Protein AF-A0A382CGD4-F1 (afdb_monomer_lite)

Organism: NCBI:txid408172

Radius of gyration: 27.63 Å; chains: 1; bounding box: 83×39×66 Å

InterPro domains:
  IPR002701 Chorismate mutase II, prokaryotic-type [PF01817] (9-86)
  IPR002701 Chorismate mutase II, prokaryotic-type [PS51168] (1-89)
  IPR002701 Chorismate mutase II, prokaryotic-type [SM00830] (10-88)
  IPR015421 Pyridoxal phosphate-dependent transferase, major domain [G3DSA:3.40.640.10] (135-199)
  IPR015422 Pyridoxal phosphate-dependent transferase, small domain [G3DSA:3.90.1150.10] (115-134)
  IPR015424 Pyridoxal phosphate-dependent transferase [SSF53383] (97-199)
  IPR036263 Chorismate mutase type II superfamily [SSF48600] (5-87)
  IPR036979 Chorismate mutase domain superfamily [G3DSA:1.20.59.10] (1-91)

pLDDT: mean 85.02, std 12.81, range [47.5, 98.38]

Secondary structure (DSSP, 8-state):
-HHHHHHHHHHHHHHHHHHHHHHHHHHHHHHHHHHHHS-TTS-S--HHHHHHHHHHHHHH--SSS-HHHHHHHHHHHHHHHHHHHS-S-SS-PPPHHHHTPPPP-------STT--GGG-S-----SS---TT-S-TTS-TT---TTTTS---TT-HHHHHHHHHHHT--GGG----SSHHHHHHHHHHHH--TT----

Sequence (199 aa):
MTEVNLKNLRDKINELDSRMLDLIDERSKVVAEIRKFKDKTKSVVDSGREQEILDRLLSQSQGHYSKDSIIRIWRELFEASSRLQEKSSSVILTKRSIENIKVYKGGKTTIASSKRIDGQTNVVKLSSNESAFGPSKKILLSTWNNNLNRYPEISGITLREEIAQLHQLEKDQIILGCGSDEILLFAALSFCQSGDEII

Structure (mmCIF, N/CA/C/O backbone):
data_AF-A0A382CGD4-F1
#
_entry.id   AF-A0A382CGD4-F1
#
loop_
_atom_site.group_PDB
_atom_site.id
_atom_site.type_symbol
_atom_site.label_atom_id
_atom_site.label_alt_id
_atom_site.label_comp_id
_atom_site.label_asym_id
_atom_site.label_entity_id
_atom_site.label_seq_id
_atom_site.pdbx_PDB_ins_code
_atom_site.Cartn_x
_atom_site.Cartn_y
_atom_site.Cartn_z
_atom_site.occupancy
_atom_site.B_iso_or_equiv
_atom_site.auth_seq_id
_atom_site.auth_comp_id
_atom_site.auth_asym_id
_atom_site.auth_atom_id
_atom_site.pdbx_PDB_model_num
ATOM 1 N N . MET A 1 1 ? -41.177 13.848 -2.324 1.00 58.91 1 MET A N 1
ATOM 2 C CA . MET A 1 1 ? -41.086 12.530 -1.643 1.00 58.91 1 MET A CA 1
ATOM 3 C C . MET A 1 1 ? -39.652 12.009 -1.533 1.00 58.91 1 MET A C 1
ATOM 5 O O . MET A 1 1 ? -39.332 11.402 -0.522 1.00 58.91 1 MET A O 1
ATOM 9 N N . THR A 1 2 ? -38.781 12.262 -2.513 1.00 73.06 2 THR A N 1
ATOM 10 C CA . THR A 1 2 ? -37.382 11.792 -2.535 1.00 73.06 2 THR A CA 1
ATOM 11 C C . THR A 1 2 ? -36.474 12.487 -1.514 1.00 73.06 2 THR A C 1
ATOM 13 O O . THR A 1 2 ? -35.753 11.802 -0.798 1.00 73.06 2 THR A O 1
ATOM 16 N N . GLU A 1 3 ? -36.555 13.813 -1.365 1.00 79.62 3 GLU A N 1
ATOM 17 C CA . GLU A 1 3 ? -35.699 14.556 -0.419 1.00 79.62 3 GLU A CA 1
ATOM 18 C C . GLU A 1 3 ? -36.008 14.256 1.052 1.00 79.62 3 GLU A C 1
ATOM 20 O O . GLU A 1 3 ? -35.094 14.081 1.850 1.00 79.62 3 GLU A O 1
ATOM 25 N N . VAL A 1 4 ? -37.291 14.127 1.407 1.00 86.81 4 VAL A N 1
ATOM 26 C CA . VAL A 1 4 ? -37.713 13.778 2.776 1.00 86.81 4 VAL A CA 1
ATOM 27 C C . VAL A 1 4 ? -37.275 12.356 3.137 1.00 86.81 4 VAL A C 1
ATOM 29 O O . VAL A 1 4 ? -36.797 12.122 4.242 1.00 86.81 4 VAL A O 1
ATOM 32 N N . ASN A 1 5 ? -37.376 11.406 2.201 1.00 91.44 5 ASN A N 1
ATOM 33 C CA . ASN A 1 5 ? -36.923 10.033 2.428 1.00 91.44 5 ASN A CA 1
ATOM 34 C C . ASN A 1 5 ? -35.389 9.966 2.553 1.00 91.44 5 ASN A C 1
ATOM 36 O O . ASN A 1 5 ? -34.870 9.368 3.492 1.00 91.44 5 ASN A O 1
ATOM 40 N N . LEU A 1 6 ? -34.664 10.674 1.680 1.00 92.94 6 LEU A N 1
ATOM 41 C CA . LEU A 1 6 ? -33.208 10.785 1.767 1.00 92.94 6 LEU A CA 1
ATOM 42 C C . LEU A 1 6 ? -32.757 11.413 3.091 1.00 92.94 6 LEU A C 1
ATOM 44 O O . LEU A 1 6 ? -31.810 10.923 3.705 1.00 92.94 6 LEU A O 1
ATOM 48 N N . LYS A 1 7 ? -33.441 12.467 3.550 1.00 95.88 7 LYS A N 1
ATOM 49 C CA . LYS A 1 7 ? -33.169 13.086 4.850 1.00 95.88 7 LYS A CA 1
ATOM 50 C C . LYS A 1 7 ? -33.365 12.081 5.987 1.00 95.88 7 LYS A C 1
ATOM 52 O O . LYS A 1 7 ? -32.444 11.884 6.767 1.00 95.88 7 LYS A O 1
ATOM 57 N N . ASN A 1 8 ? -34.491 11.368 6.009 1.00 96.00 8 ASN A N 1
ATOM 58 C CA . ASN A 1 8 ? -34.761 10.358 7.034 1.00 96.00 8 ASN A CA 1
ATOM 59 C C . ASN A 1 8 ? -33.709 9.233 7.050 1.00 96.00 8 ASN A C 1
ATOM 61 O O . ASN A 1 8 ? -33.359 8.736 8.116 1.00 96.00 8 ASN A O 1
ATOM 65 N N . LEU A 1 9 ? -33.199 8.811 5.888 1.00 96.44 9 LEU A N 1
ATOM 66 C CA . LEU A 1 9 ? -32.126 7.812 5.814 1.00 96.44 9 LEU A CA 1
ATOM 67 C C . LEU A 1 9 ? -30.792 8.353 6.341 1.00 96.44 9 LEU A C 1
ATOM 69 O O . LEU A 1 9 ? -30.090 7.637 7.049 1.00 96.44 9 LEU A O 1
ATOM 73 N N . ARG A 1 10 ? -30.456 9.613 6.043 1.00 96.25 10 ARG A N 1
ATOM 74 C CA . ARG A 1 10 ? -29.265 10.276 6.599 1.00 96.25 10 ARG A CA 1
ATOM 75 C C . ARG A 1 10 ? -29.364 10.438 8.111 1.00 96.25 10 ARG A C 1
ATOM 77 O O . ARG A 1 10 ? -28.393 10.165 8.802 1.00 96.25 10 ARG A O 1
ATOM 84 N N . ASP A 1 11 ? -30.538 10.794 8.623 1.00 97.62 11 ASP A N 1
ATOM 85 C CA . ASP A 1 11 ? -30.769 10.909 10.065 1.00 97.62 11 ASP A CA 1
ATOM 86 C C . ASP A 1 11 ? -30.598 9.547 10.764 1.00 97.62 11 ASP A C 1
ATOM 88 O O . ASP A 1 11 ? -29.979 9.473 11.824 1.00 97.62 11 ASP A O 1
ATOM 92 N N . LYS A 1 12 ? -31.033 8.448 10.129 1.00 97.69 12 LYS A N 1
ATOM 93 C CA . LYS A 1 12 ? -30.752 7.083 10.614 1.00 97.69 12 LYS A CA 1
ATOM 94 C C . LYS A 1 12 ? -29.260 6.741 10.603 1.00 97.69 12 LYS A C 1
ATOM 96 O O . LYS A 1 12 ? -28.793 6.090 11.531 1.00 97.69 12 LYS A O 1
ATOM 101 N N . ILE A 1 13 ? -28.518 7.152 9.571 1.00 96.81 13 ILE A N 1
ATOM 102 C CA . ILE A 1 13 ? -27.057 6.975 9.528 1.00 96.81 13 ILE A CA 1
ATOM 103 C C . ILE A 1 13 ? -26.408 7.737 10.689 1.00 96.81 13 ILE A C 1
ATOM 105 O O . ILE A 1 13 ? -25.645 7.138 11.433 1.00 96.81 13 ILE A O 1
ATOM 109 N N . ASN A 1 14 ? -26.790 8.995 10.926 1.00 97.38 14 ASN A N 1
ATOM 110 C CA . ASN A 1 14 ? -26.252 9.797 12.030 1.00 97.38 14 ASN A CA 1
ATOM 111 C C . ASN A 1 14 ? -26.487 9.144 13.407 1.00 97.38 14 ASN A C 1
ATOM 113 O O . ASN A 1 14 ? -25.620 9.192 14.283 1.00 97.38 14 ASN A O 1
ATOM 117 N N . GLU A 1 15 ? -27.654 8.525 13.611 1.00 98.25 15 GLU A N 1
ATOM 118 C CA . GLU A 1 15 ? -27.957 7.780 14.839 1.00 98.25 15 GLU A CA 1
ATOM 119 C C . GLU A 1 15 ? -27.057 6.542 14.984 1.00 98.25 15 GLU A C 1
ATOM 121 O O . GLU A 1 15 ? -26.501 6.295 16.056 1.00 98.25 15 GLU A O 1
ATOM 126 N N . LEU A 1 16 ? -26.877 5.776 13.903 1.00 97.75 16 LEU A N 1
ATOM 127 C CA . LEU A 1 16 ? -25.982 4.618 13.889 1.00 97.75 16 LEU A CA 1
ATOM 128 C C . LEU A 1 16 ? -24.525 5.023 14.129 1.00 97.75 16 LEU A C 1
ATOM 130 O O . LEU A 1 16 ? -23.850 4.370 14.921 1.00 97.75 16 LEU A O 1
ATOM 134 N N . ASP A 1 17 ? -24.060 6.105 13.509 1.00 97.44 17 ASP A N 1
ATOM 135 C CA . ASP A 1 17 ? -22.701 6.628 13.664 1.00 97.44 17 ASP A CA 1
ATOM 136 C C . ASP A 1 17 ? -22.430 7.068 15.103 1.00 97.44 17 ASP A C 1
ATOM 138 O O . ASP A 1 17 ? -21.384 6.741 15.664 1.00 97.44 17 ASP A O 1
ATOM 142 N N . SER A 1 18 ? -23.402 7.729 15.735 1.00 98.00 18 SER A N 1
ATOM 143 C CA . SER A 1 18 ? -23.304 8.129 17.144 1.00 98.00 18 SER A CA 1
ATOM 144 C C . SER A 1 18 ? -23.181 6.903 18.055 1.00 98.00 18 SER A C 1
ATOM 146 O O . SER A 1 18 ? -22.291 6.835 18.899 1.00 98.00 18 SER A O 1
ATOM 148 N N . ARG A 1 19 ? -23.996 5.868 17.814 1.00 98.38 19 ARG A N 1
ATOM 149 C CA . ARG A 1 19 ? -23.914 4.599 18.557 1.00 98.38 19 ARG A CA 1
ATOM 150 C C . ARG A 1 19 ? -22.604 3.850 18.304 1.00 98.38 19 ARG A C 1
ATOM 152 O O . ARG A 1 19 ? -22.088 3.200 19.209 1.00 98.38 19 ARG A O 1
ATOM 159 N N . MET A 1 20 ? -22.070 3.899 17.083 1.00 96.56 20 MET A N 1
ATOM 160 C CA . MET A 1 20 ? -20.760 3.320 16.775 1.00 96.56 20 MET A CA 1
ATOM 161 C C . MET A 1 20 ? -19.646 4.046 17.529 1.00 96.56 20 MET A C 1
ATOM 163 O O . MET A 1 20 ? -18.755 3.380 18.055 1.00 96.56 20 MET A O 1
ATOM 167 N N . LEU A 1 21 ? -19.711 5.377 17.625 1.00 96.50 21 LEU A N 1
ATOM 168 C CA . LEU A 1 21 ? -18.762 6.167 18.406 1.00 96.50 21 LEU A CA 1
ATOM 169 C C . LEU A 1 21 ? -18.808 5.788 19.891 1.00 96.50 21 LEU A C 1
ATOM 171 O O . LEU A 1 21 ? -17.760 5.492 20.462 1.00 96.50 21 LEU A O 1
ATOM 175 N N . ASP A 1 22 ? -20.003 5.682 20.478 1.00 97.75 22 ASP A N 1
ATOM 176 C CA . ASP A 1 22 ? -20.167 5.255 21.875 1.00 97.75 22 ASP A CA 1
ATOM 177 C C . ASP A 1 22 ? -19.541 3.869 22.123 1.00 97.75 22 ASP A C 1
ATOM 179 O O . ASP A 1 22 ? -18.795 3.671 23.085 1.00 97.75 22 ASP A O 1
ATOM 183 N N . LEU A 1 23 ? -19.770 2.911 21.215 1.00 97.88 23 LEU A N 1
ATOM 184 C CA . LEU A 1 23 ? -19.177 1.570 21.294 1.00 97.88 23 LEU A CA 1
ATOM 185 C C . LEU A 1 23 ? -17.647 1.594 21.156 1.00 97.88 23 LEU A C 1
ATOM 187 O O . LEU A 1 23 ? -16.952 0.815 21.817 1.00 97.88 23 LEU A O 1
ATOM 191 N N . ILE A 1 24 ? -17.103 2.462 20.298 1.00 96.31 24 ILE A N 1
ATOM 192 C CA . ILE A 1 24 ? -15.653 2.651 20.153 1.00 96.31 24 ILE A CA 1
ATOM 193 C C . ILE A 1 24 ? -15.066 3.231 21.445 1.00 96.31 24 ILE A C 1
ATOM 195 O O . ILE A 1 24 ? -14.032 2.738 21.911 1.00 96.31 24 ILE A O 1
ATOM 199 N N . ASP A 1 25 ? -15.737 4.203 22.061 1.00 95.88 25 ASP A N 1
ATOM 200 C CA . ASP A 1 25 ? -15.320 4.811 23.324 1.00 95.88 25 ASP A CA 1
ATOM 201 C C . ASP A 1 25 ? -15.358 3.804 24.476 1.00 95.88 25 ASP A C 1
ATOM 203 O O . ASP A 1 25 ? -14.383 3.684 25.227 1.00 95.88 25 ASP A O 1
ATOM 207 N N . GLU A 1 26 ? -16.429 3.018 24.595 1.00 97.50 26 GLU A N 1
ATOM 208 C CA . GLU A 1 26 ? -16.517 1.913 25.556 1.00 97.50 26 GLU A CA 1
ATOM 209 C C . GLU A 1 26 ? -15.391 0.898 25.349 1.00 97.50 26 GLU A C 1
ATOM 211 O O . GLU A 1 26 ? -14.684 0.532 26.297 1.00 97.50 26 GLU A O 1
ATOM 216 N N . ARG A 1 27 ? -15.153 0.494 24.098 1.00 96.69 27 ARG A N 1
ATOM 217 C CA . ARG A 1 27 ? -14.056 -0.413 23.756 1.00 96.69 27 ARG A CA 1
ATOM 218 C C . ARG A 1 27 ? -12.698 0.185 24.130 1.00 96.69 27 ARG A C 1
ATOM 220 O O . ARG A 1 27 ? -11.844 -0.545 24.632 1.00 96.69 27 ARG A O 1
ATOM 227 N N . SER A 1 28 ? -12.486 1.485 23.921 1.00 94.38 28 SER A N 1
ATOM 228 C CA . SER A 1 28 ? -11.224 2.160 24.255 1.00 94.38 28 SER A CA 1
ATOM 229 C C . SER A 1 28 ? -10.930 2.125 25.762 1.00 94.38 28 SER A C 1
ATOM 231 O O . SER A 1 28 ? -9.791 1.865 26.160 1.00 94.38 28 SER A O 1
ATOM 233 N N . LYS A 1 29 ? -11.964 2.264 26.608 1.00 94.88 29 LYS A N 1
ATOM 234 C CA . LYS A 1 29 ? -11.854 2.128 28.071 1.00 94.88 29 LYS A CA 1
ATOM 235 C C . LYS A 1 29 ? -11.417 0.715 28.456 1.00 94.88 29 LYS A C 1
ATOM 237 O O . LYS A 1 29 ? -10.479 0.555 29.232 1.00 94.88 29 LYS A O 1
ATOM 242 N N . VAL A 1 30 ? -12.025 -0.314 27.857 1.00 94.94 30 VAL A N 1
ATOM 243 C CA . VAL A 1 30 ? -11.631 -1.718 28.089 1.00 94.94 30 VAL A CA 1
ATOM 244 C C . VAL A 1 30 ? -10.185 -1.968 27.649 1.00 94.94 30 VAL A C 1
ATOM 246 O O . VAL A 1 30 ? -9.427 -2.622 28.363 1.00 94.94 30 VAL A O 1
ATOM 249 N N . VAL A 1 31 ? -9.764 -1.416 26.509 1.00 92.44 31 VAL A N 1
ATOM 250 C CA . VAL A 1 31 ? -8.372 -1.503 26.033 1.00 92.44 31 VAL A CA 1
ATOM 251 C C . VAL A 1 31 ? -7.396 -0.863 27.031 1.00 92.44 31 VAL A C 1
ATOM 253 O O . VAL A 1 31 ? -6.340 -1.439 27.313 1.00 92.44 31 VAL A O 1
ATOM 256 N N . ALA A 1 32 ? -7.747 0.290 27.604 1.00 88.44 32 ALA A N 1
ATOM 257 C CA . ALA A 1 32 ? -6.943 0.945 28.634 1.00 88.44 32 ALA A CA 1
ATOM 258 C C . ALA A 1 32 ? -6.851 0.113 29.928 1.00 88.44 32 ALA A C 1
ATOM 260 O O . ALA A 1 32 ? -5.789 0.072 30.552 1.00 88.44 32 ALA A O 1
ATOM 261 N N . GLU A 1 33 ? -7.915 -0.602 30.307 1.00 90.50 33 GLU A N 1
ATOM 262 C CA . GLU A 1 33 ? -7.887 -1.545 31.432 1.00 90.50 33 GLU A CA 1
ATOM 263 C C . GLU A 1 33 ? -7.004 -2.768 31.138 1.00 90.50 33 GLU A C 1
ATOM 265 O O . GLU A 1 33 ? -6.162 -3.120 31.966 1.00 90.50 33 GLU A O 1
ATOM 270 N N . ILE A 1 34 ? -7.101 -3.364 29.940 1.00 89.06 34 ILE A N 1
ATOM 271 C CA . ILE A 1 34 ? -6.240 -4.487 29.506 1.00 89.06 34 ILE A CA 1
ATOM 272 C C . ILE A 1 34 ? -4.756 -4.123 29.639 1.00 89.06 34 ILE A C 1
ATOM 274 O O . ILE A 1 34 ? -3.946 -4.948 30.070 1.00 89.06 34 ILE A O 1
ATOM 278 N N . ARG A 1 35 ? -4.395 -2.870 29.334 1.00 84.06 35 ARG A N 1
ATOM 279 C CA . ARG A 1 35 ? -3.026 -2.357 29.482 1.00 84.06 35 ARG A CA 1
ATOM 280 C C . ARG A 1 35 ? -2.451 -2.583 30.883 1.00 84.06 35 ARG A C 1
ATOM 282 O O . ARG A 1 35 ? -1.253 -2.823 31.006 1.00 84.06 35 ARG A O 1
ATOM 289 N N . LYS A 1 36 ? -3.271 -2.494 31.936 1.00 86.00 36 LYS A N 1
ATOM 290 C CA . LYS A 1 36 ? -2.820 -2.651 33.331 1.00 86.00 36 LYS A CA 1
ATOM 291 C C . LYS A 1 36 ? -2.316 -4.067 33.622 1.00 86.00 36 LYS A C 1
ATOM 293 O O . LYS A 1 36 ? -1.459 -4.226 34.485 1.00 86.00 36 LYS A O 1
ATOM 298 N N . PHE A 1 37 ? -2.825 -5.057 32.889 1.00 86.06 37 PHE A N 1
ATOM 299 C CA . PHE A 1 37 ? -2.498 -6.474 33.055 1.00 86.06 37 PHE A CA 1
ATOM 300 C C . PHE A 1 37 ? -1.433 -6.978 32.073 1.00 86.06 37 PHE A C 1
ATOM 302 O O . PHE A 1 37 ? -0.881 -8.057 32.281 1.00 86.06 37 PHE A O 1
ATOM 309 N N . LYS A 1 38 ? -1.130 -6.229 31.004 1.00 82.75 38 LYS A N 1
ATOM 310 C CA . LYS A 1 38 ? -0.078 -6.608 30.056 1.00 82.75 38 LYS A CA 1
ATOM 311 C C . LYS A 1 38 ? 1.312 -6.400 30.653 1.00 82.75 38 LYS A C 1
ATOM 313 O O . LYS A 1 38 ? 1.604 -5.382 31.282 1.00 82.75 38 LYS A O 1
ATOM 318 N N . ASP A 1 39 ? 2.185 -7.367 30.389 1.00 76.50 39 ASP A N 1
ATOM 319 C CA . ASP A 1 39 ? 3.606 -7.278 30.697 1.00 76.50 39 ASP A CA 1
ATOM 320 C C . ASP A 1 39 ? 4.230 -6.104 29.932 1.00 76.50 39 ASP A C 1
ATOM 322 O O . ASP A 1 39 ? 4.252 -6.086 28.702 1.00 76.50 39 ASP A O 1
ATOM 326 N N . LYS A 1 40 ? 4.748 -5.118 30.671 1.00 72.81 40 LYS A N 1
ATOM 327 C CA . LYS A 1 40 ? 5.335 -3.890 30.114 1.00 72.81 40 LYS A CA 1
ATOM 328 C C . LYS A 1 40 ? 6.641 -4.137 29.354 1.00 72.81 40 LYS A C 1
ATOM 330 O O . LYS A 1 40 ? 7.132 -3.215 28.712 1.00 72.81 40 LYS A O 1
ATOM 335 N N . THR A 1 41 ? 7.212 -5.336 29.460 1.00 66.06 41 THR A N 1
ATOM 336 C CA . THR A 1 41 ? 8.427 -5.736 28.739 1.00 66.06 41 THR A CA 1
ATOM 337 C C . THR A 1 41 ? 8.132 -6.349 27.369 1.00 66.06 41 THR A C 1
ATOM 339 O O . THR A 1 41 ? 9.038 -6.455 26.543 1.00 66.06 41 THR A O 1
ATOM 342 N N . LYS A 1 42 ? 6.877 -6.735 27.102 1.00 69.56 42 LYS A N 1
ATOM 343 C CA . LYS A 1 42 ? 6.450 -7.328 25.829 1.00 69.56 42 LYS A CA 1
ATOM 344 C C . LYS A 1 42 ? 5.847 -6.280 24.897 1.00 69.56 42 LYS A C 1
ATOM 346 O O . LYS A 1 42 ? 5.356 -5.242 25.338 1.00 69.56 42 LYS A O 1
ATOM 351 N N . SER A 1 43 ? 5.865 -6.584 23.598 1.00 73.00 43 SER A N 1
ATOM 352 C CA . SER A 1 43 ? 5.185 -5.769 22.589 1.00 73.00 43 SER A CA 1
ATOM 353 C C . SER A 1 43 ? 3.700 -5.623 22.923 1.00 73.00 43 SER A C 1
ATOM 355 O O . SER A 1 43 ? 3.047 -6.568 23.370 1.00 73.00 43 SER A O 1
ATOM 357 N N . VAL A 1 44 ? 3.165 -4.424 22.696 1.00 80.56 44 VAL A N 1
ATOM 358 C CA . VAL A 1 44 ? 1.742 -4.121 22.880 1.00 80.56 44 VAL A CA 1
ATOM 359 C C . VAL A 1 44 ? 0.880 -4.891 21.876 1.00 80.56 44 VAL A C 1
ATOM 361 O O . VAL A 1 44 ? -0.249 -5.275 22.205 1.00 80.56 44 VAL A O 1
ATOM 364 N N . VAL A 1 45 ? 1.412 -5.116 20.673 1.00 82.69 45 VAL A N 1
ATOM 365 C CA . VAL A 1 45 ? 0.722 -5.758 19.551 1.00 82.69 45 VAL A CA 1
ATOM 366 C C . VAL A 1 45 ? 0.777 -7.277 19.691 1.00 82.69 45 VAL A C 1
ATOM 368 O O . VAL A 1 45 ? 1.840 -7.850 19.920 1.00 82.69 45 VAL A O 1
ATOM 371 N N . ASP A 1 46 ? -0.376 -7.921 19.506 1.00 86.19 46 ASP A N 1
ATOM 372 C CA . ASP A 1 46 ? -0.523 -9.377 19.482 1.00 86.19 46 ASP A CA 1
ATOM 373 C C . ASP A 1 46 ? -1.226 -9.792 18.184 1.00 86.19 46 ASP A C 1
ATOM 375 O O . ASP A 1 46 ? -2.453 -9.742 18.074 1.00 86.19 46 ASP A O 1
ATOM 379 N N . SER A 1 47 ? -0.431 -10.177 17.185 1.00 84.81 47 SER A N 1
ATOM 380 C CA . SER A 1 47 ? -0.926 -10.516 15.847 1.00 84.81 47 SER A CA 1
ATOM 381 C C . SER A 1 47 ? -1.828 -11.751 15.839 1.00 84.81 47 SER A C 1
ATOM 383 O O . SER A 1 47 ? -2.755 -11.814 15.035 1.00 84.81 47 SER A O 1
ATOM 385 N N . GLY A 1 48 ? -1.586 -12.722 16.731 1.00 87.62 48 GLY A N 1
ATOM 386 C CA . GLY A 1 48 ? -2.439 -13.907 16.850 1.00 87.62 48 GLY A CA 1
ATOM 387 C C . GLY A 1 48 ? -3.829 -13.510 17.329 1.00 87.62 48 GLY A C 1
ATOM 388 O O . GLY A 1 48 ? -4.834 -13.870 16.714 1.00 87.62 48 GLY A O 1
ATOM 389 N N . ARG A 1 49 ? -3.881 -12.656 18.357 1.00 90.75 49 ARG A N 1
ATOM 390 C CA . ARG A 1 49 ? -5.146 -12.141 18.877 1.00 90.75 49 ARG A CA 1
ATOM 391 C C . ARG A 1 49 ? -5.895 -11.264 17.872 1.00 90.75 49 ARG A C 1
ATOM 393 O O . ARG A 1 49 ? -7.120 -11.354 17.790 1.00 90.75 49 ARG A O 1
ATOM 400 N N . GLU A 1 50 ? -5.195 -10.406 17.130 1.00 92.31 50 GLU A N 1
ATOM 401 C CA . GLU A 1 50 ? -5.810 -9.585 16.077 1.00 92.31 50 GLU A CA 1
ATOM 402 C C . GLU A 1 50 ? -6.438 -10.469 14.981 1.00 92.31 50 GLU A C 1
ATOM 404 O O . GLU A 1 50 ? -7.583 -10.225 14.591 1.00 92.31 50 GLU A O 1
ATOM 409 N N . GLN A 1 51 ? -5.748 -11.535 14.552 1.00 90.12 51 GLN A N 1
ATOM 410 C CA . GLN A 1 51 ? -6.262 -12.472 13.547 1.00 90.12 51 GLN A CA 1
ATOM 411 C C . GLN A 1 51 ? -7.508 -13.228 14.033 1.00 90.12 51 GLN A C 1
ATOM 413 O O . GLN A 1 51 ? -8.509 -13.262 13.320 1.00 90.12 51 GLN A O 1
ATOM 418 N N . GLU A 1 52 ? -7.510 -13.739 15.270 1.00 94.19 52 GLU A N 1
ATOM 419 C CA . GLU A 1 52 ? -8.691 -14.391 15.864 1.00 94.19 52 GLU A CA 1
ATOM 420 C C . GLU A 1 52 ? -9.932 -13.483 15.856 1.00 94.19 52 GLU A C 1
ATOM 422 O O . GLU A 1 52 ? -11.061 -13.938 15.644 1.00 94.19 52 GLU A O 1
ATOM 427 N N . ILE A 1 53 ? -9.742 -12.186 16.126 1.00 95.12 53 ILE A N 1
ATOM 428 C CA . ILE A 1 53 ? -10.840 -11.217 16.124 1.00 95.12 53 ILE A CA 1
ATOM 429 C C . ILE A 1 53 ? -11.363 -11.022 14.698 1.00 95.12 53 ILE A C 1
ATOM 431 O O . ILE A 1 53 ? -12.583 -11.018 14.517 1.00 95.12 53 ILE A O 1
ATOM 435 N N . LEU A 1 54 ? -10.476 -10.886 13.706 1.00 93.06 54 LEU A N 1
ATOM 436 C CA . LEU A 1 54 ? -10.863 -10.761 12.298 1.00 93.06 54 LEU A CA 1
ATOM 437 C C . LEU A 1 54 ? -11.643 -11.988 11.823 1.00 93.06 54 LEU A C 1
ATOM 439 O O . LEU A 1 54 ? -12.743 -11.826 11.297 1.00 93.06 54 LEU A O 1
ATOM 443 N N . ASP A 1 55 ? -11.136 -13.193 12.077 1.00 93.25 55 ASP A N 1
ATOM 444 C CA . ASP A 1 55 ? -11.787 -14.443 11.669 1.00 93.25 55 ASP A CA 1
ATOM 445 C C . ASP A 1 55 ? -13.200 -14.548 12.261 1.00 93.25 55 ASP A C 1
ATOM 447 O O . ASP A 1 55 ? -14.176 -14.818 11.550 1.00 93.25 55 ASP A O 1
ATOM 451 N N . ARG A 1 56 ? -13.341 -14.230 13.556 1.00 96.31 56 ARG A N 1
ATOM 452 C CA . ARG A 1 56 ? -14.643 -14.195 14.231 1.00 96.31 56 ARG A CA 1
ATOM 453 C C . ARG A 1 56 ? -15.590 -13.179 13.589 1.00 96.31 56 ARG A C 1
ATOM 455 O O . ARG A 1 56 ? -16.734 -13.523 13.305 1.00 96.31 56 ARG A O 1
ATOM 462 N N . LEU A 1 57 ? -15.146 -11.947 13.352 1.00 93.75 57 LEU A N 1
ATOM 463 C CA . LEU A 1 57 ? -15.998 -10.888 12.793 1.00 93.75 57 LEU A CA 1
ATOM 464 C C . LEU A 1 57 ? -16.409 -11.177 11.345 1.00 93.75 57 LEU A C 1
ATOM 466 O O . LEU A 1 57 ? -17.559 -10.945 10.972 1.00 93.75 57 LEU A O 1
ATOM 470 N N . LEU A 1 58 ? -15.502 -11.736 10.544 1.00 91.69 58 LEU A N 1
ATOM 471 C CA . LEU A 1 58 ? -15.790 -12.148 9.173 1.00 91.69 58 LEU A CA 1
ATOM 472 C C . LEU A 1 58 ? -16.817 -13.283 9.117 1.00 91.69 58 LEU A C 1
ATOM 474 O O . LEU A 1 58 ? -17.647 -13.285 8.210 1.00 91.69 58 LEU A O 1
ATOM 478 N N . SER A 1 59 ? -16.805 -14.201 10.089 1.00 91.94 59 SER A N 1
ATOM 479 C CA . SER A 1 59 ? -17.819 -15.263 10.194 1.00 91.94 59 SER A CA 1
ATOM 480 C C . SER A 1 59 ? -19.216 -14.746 10.573 1.00 91.94 59 SER A C 1
ATOM 482 O O . SER A 1 59 ? -20.216 -15.381 10.251 1.00 91.94 59 SER A O 1
ATOM 484 N N . GLN A 1 60 ? -19.295 -13.588 11.238 1.00 91.94 60 GLN A N 1
ATOM 485 C CA . GLN A 1 60 ? -20.546 -12.983 11.716 1.00 91.94 60 GLN A CA 1
ATOM 486 C C . GLN A 1 60 ? -21.137 -11.950 10.743 1.00 91.94 60 GLN A C 1
ATOM 488 O O . GLN A 1 60 ? -22.301 -11.567 10.882 1.00 91.94 60 GLN A O 1
ATOM 493 N N . SER A 1 61 ? -20.345 -11.479 9.777 1.00 87.94 61 SER A N 1
ATOM 494 C CA . SER A 1 61 ? -20.759 -10.446 8.829 1.00 87.94 61 SER A CA 1
ATOM 495 C C . SER A 1 61 ? -21.895 -10.916 7.916 1.00 87.94 61 SER A C 1
ATOM 497 O O . SER A 1 61 ? -21.804 -11.957 7.273 1.00 87.94 61 SER A O 1
ATOM 499 N N . GLN A 1 62 ? -22.942 -10.093 7.801 1.00 82.25 62 GLN A N 1
ATOM 500 C CA . GLN A 1 62 ? -24.133 -10.341 6.972 1.00 82.25 62 GLN A CA 1
ATOM 501 C C . GLN A 1 62 ? -24.020 -9.749 5.548 1.00 82.25 62 GLN A C 1
ATOM 503 O O . GLN A 1 62 ? -25.027 -9.498 4.891 1.00 82.25 62 GLN A O 1
ATOM 508 N N . GLY A 1 63 ? -22.800 -9.477 5.068 1.00 73.12 63 GLY A N 1
ATOM 509 C CA . GLY A 1 63 ? -22.507 -9.356 3.630 1.00 73.12 63 GLY A CA 1
ATOM 510 C C . GLY A 1 63 ? -22.826 -8.035 2.914 1.00 73.12 63 GLY A C 1
ATOM 511 O O . GLY A 1 63 ? -22.672 -7.984 1.700 1.00 73.12 63 GLY A O 1
ATOM 512 N N . HIS A 1 64 ? -23.230 -6.964 3.608 1.00 86.44 64 HIS A N 1
ATOM 513 C CA . HIS A 1 64 ? -23.467 -5.664 2.948 1.00 86.44 64 HIS A CA 1
ATOM 514 C C . HIS A 1 64 ? -22.168 -4.890 2.666 1.00 86.44 64 HIS A C 1
ATOM 516 O O . HIS A 1 64 ? -22.066 -4.200 1.656 1.00 86.44 64 HIS A O 1
ATOM 522 N N . TYR A 1 65 ? -21.163 -5.036 3.534 1.00 89.19 65 TYR A N 1
ATOM 523 C CA . TYR A 1 65 ? -19.792 -4.590 3.280 1.00 89.19 65 TYR A CA 1
ATOM 524 C C . TYR A 1 65 ? -18.929 -5.778 2.854 1.00 89.19 65 TYR A C 1
ATOM 526 O O . TYR A 1 65 ? -19.133 -6.902 3.325 1.00 89.19 65 TYR A O 1
ATOM 534 N N . SER A 1 66 ? -17.942 -5.528 1.990 1.00 89.25 66 SER A N 1
ATOM 535 C CA . SER A 1 66 ? -16.981 -6.559 1.598 1.00 89.25 66 SER A CA 1
ATOM 536 C C . SER A 1 66 ? -16.158 -7.021 2.807 1.00 89.25 66 SER A C 1
ATOM 538 O O . SER A 1 66 ? -15.950 -6.278 3.772 1.00 89.25 66 SER A O 1
ATOM 540 N N . LYS A 1 67 ? -15.661 -8.262 2.753 1.00 86.75 67 LYS A N 1
ATOM 541 C CA . LYS A 1 67 ? -14.775 -8.805 3.795 1.00 86.75 67 LYS A CA 1
ATOM 542 C C . LYS A 1 67 ? -13.531 -7.931 3.987 1.00 86.75 67 LYS A C 1
ATOM 544 O O . LYS A 1 67 ? -13.140 -7.674 5.119 1.00 86.75 67 LYS A O 1
ATOM 549 N N . ASP A 1 68 ? -12.970 -7.432 2.890 1.00 83.56 68 ASP A N 1
ATOM 550 C CA . ASP A 1 68 ? -11.825 -6.521 2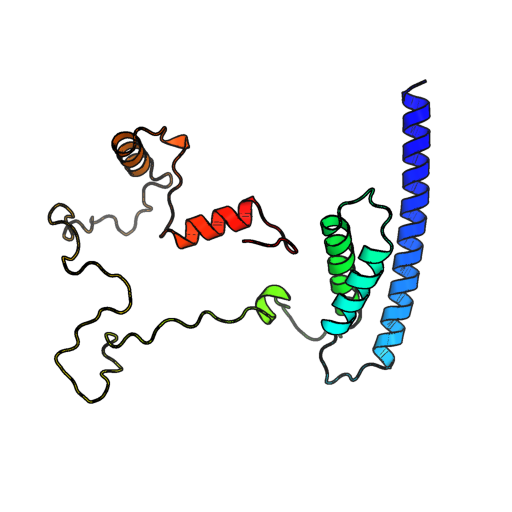.897 1.00 83.56 68 ASP A CA 1
ATOM 551 C C . ASP A 1 68 ? -12.126 -5.209 3.647 1.00 83.56 68 ASP A C 1
ATOM 553 O O . ASP A 1 68 ? -11.384 -4.835 4.555 1.00 83.56 68 ASP A O 1
ATOM 557 N N . SER A 1 69 ? -13.267 -4.560 3.382 1.00 87.88 69 SER A N 1
ATOM 558 C CA . SER A 1 69 ? -13.641 -3.327 4.093 1.00 87.88 69 SER A CA 1
ATOM 559 C C . SER A 1 69 ? -13.738 -3.536 5.606 1.00 87.88 69 SER A C 1
ATOM 561 O O . SER A 1 69 ? -13.266 -2.705 6.383 1.00 87.88 69 SER A O 1
ATOM 563 N N . ILE A 1 70 ? -14.289 -4.673 6.037 1.00 90.12 70 ILE A N 1
ATOM 564 C CA . ILE A 1 70 ? -14.371 -5.031 7.458 1.00 90.12 70 ILE A CA 1
ATOM 565 C C . ILE A 1 70 ? -12.968 -5.222 8.043 1.00 90.12 70 ILE A C 1
ATOM 567 O O . ILE A 1 70 ? -12.672 -4.666 9.101 1.00 90.12 70 ILE A O 1
ATOM 571 N N . ILE A 1 71 ? -12.094 -5.962 7.355 1.00 88.44 71 ILE A N 1
ATOM 572 C CA . ILE A 1 71 ? -10.707 -6.174 7.793 1.00 88.44 71 ILE A CA 1
ATOM 573 C C . ILE A 1 71 ? -9.990 -4.837 7.990 1.00 88.44 71 ILE A C 1
ATOM 575 O O . ILE A 1 71 ? -9.344 -4.639 9.020 1.00 88.44 71 ILE A O 1
ATOM 579 N N . ARG A 1 72 ? -10.135 -3.905 7.046 1.00 87.19 72 ARG A N 1
ATOM 580 C CA . ARG A 1 72 ? -9.485 -2.588 7.094 1.00 87.19 72 ARG A CA 1
ATOM 581 C C . ARG A 1 72 ? -9.953 -1.745 8.275 1.00 87.19 72 ARG A C 1
ATOM 583 O O . ARG A 1 72 ? -9.116 -1.253 9.028 1.00 87.19 72 ARG A O 1
ATOM 590 N N . ILE A 1 73 ? -11.268 -1.640 8.488 1.00 91.12 73 ILE A N 1
ATOM 591 C CA . ILE A 1 73 ? -11.841 -0.897 9.624 1.00 91.12 73 ILE A CA 1
ATOM 592 C C . ILE A 1 73 ? -11.286 -1.436 10.948 1.00 91.12 73 ILE A C 1
ATOM 594 O O . ILE A 1 73 ? -10.859 -0.670 11.815 1.00 91.12 73 ILE A O 1
ATOM 598 N N . TRP A 1 74 ? -11.243 -2.761 11.102 1.00 93.31 74 TRP A N 1
ATOM 599 C CA . TRP A 1 74 ? -10.758 -3.370 12.338 1.00 93.31 74 TRP A CA 1
ATOM 600 C C . TRP A 1 74 ? -9.245 -3.263 12.516 1.00 93.31 74 TRP A C 1
ATOM 602 O O . TRP A 1 74 ? -8.805 -3.033 13.641 1.00 93.31 74 TRP A O 1
ATOM 612 N N . ARG A 1 75 ? -8.452 -3.349 11.442 1.00 89.62 75 ARG A N 1
ATOM 613 C CA . ARG A 1 75 ? -7.000 -3.113 11.501 1.00 89.62 75 ARG A CA 1
ATOM 614 C C . ARG A 1 75 ? -6.672 -1.691 11.949 1.00 89.62 75 ARG A C 1
ATOM 616 O O . ARG A 1 75 ? -5.830 -1.532 12.829 1.00 89.62 75 ARG A O 1
ATOM 623 N N . GLU A 1 76 ? -7.372 -0.683 11.432 1.00 90.06 76 GLU A N 1
ATOM 624 C CA . GLU A 1 76 ? -7.207 0.702 11.899 1.00 90.06 76 GLU A CA 1
ATOM 625 C C . GLU A 1 76 ? -7.607 0.858 13.371 1.00 90.06 76 GLU A C 1
ATOM 627 O O . GLU A 1 76 ? -6.917 1.517 14.154 1.00 90.06 76 GLU A O 1
ATOM 632 N N . LEU A 1 77 ? -8.673 0.181 13.803 1.00 93.06 77 LEU A N 1
ATOM 633 C CA . LEU A 1 77 ? -9.062 0.207 15.209 1.00 93.06 77 LEU A CA 1
ATOM 634 C C . LEU A 1 77 ? -8.034 -0.492 16.118 1.00 93.06 77 LEU A C 1
ATOM 636 O O . LEU A 1 77 ? -7.792 -0.034 17.240 1.00 93.06 77 LEU A O 1
ATOM 640 N N . PHE A 1 78 ? -7.411 -1.586 15.670 1.00 91.12 78 PHE A N 1
ATOM 641 C CA . PHE A 1 78 ? -6.310 -2.237 16.390 1.00 91.12 78 PHE A CA 1
ATOM 642 C C . PHE A 1 78 ? -5.064 -1.351 16.437 1.00 91.12 78 PHE A C 1
ATOM 644 O O . PHE A 1 78 ? -4.416 -1.262 17.482 1.00 91.12 78 PHE A O 1
ATOM 651 N N . GLU A 1 79 ? -4.766 -0.641 15.348 1.00 86.38 79 GLU A N 1
ATOM 652 C CA . GLU A 1 79 ? -3.710 0.368 15.298 1.00 86.38 79 GLU A CA 1
ATOM 653 C C . GLU A 1 79 ? -3.914 1.451 16.357 1.00 86.38 79 GLU A C 1
ATOM 655 O O . GLU A 1 79 ? -3.051 1.650 17.219 1.00 86.38 79 GLU A O 1
ATOM 660 N N . ALA A 1 80 ? -5.093 2.073 16.371 1.00 88.38 80 ALA A N 1
ATOM 661 C CA . ALA A 1 80 ? -5.457 3.070 17.373 1.00 88.38 80 ALA A CA 1
ATOM 662 C C . ALA A 1 80 ? -5.387 2.510 18.808 1.00 88.38 80 ALA A C 1
ATOM 664 O O . ALA A 1 80 ? -4.882 3.168 19.720 1.00 88.38 80 ALA A O 1
ATOM 665 N N . SER A 1 81 ? -5.831 1.265 19.006 1.00 91.12 81 SER A N 1
ATOM 666 C CA . SER A 1 81 ? -5.827 0.601 20.317 1.00 91.12 81 SER A CA 1
ATOM 667 C C . SER A 1 81 ? -4.423 0.373 20.871 1.00 91.12 81 SER A C 1
ATOM 669 O O . SER A 1 81 ? -4.217 0.494 22.080 1.00 91.12 81 SER A O 1
ATOM 671 N N . SER A 1 82 ? -3.456 0.019 20.026 1.00 85.88 82 SER A N 1
ATOM 672 C CA . SER A 1 82 ? -2.073 -0.175 20.477 1.00 85.88 82 SER A CA 1
ATOM 673 C C . SER A 1 82 ? -1.400 1.152 20.798 1.00 85.88 82 SER A C 1
ATOM 675 O O . SER A 1 82 ? -0.734 1.247 21.824 1.00 85.88 82 SER A O 1
ATOM 677 N N . ARG A 1 83 ? -1.672 2.212 20.025 1.00 83.25 83 ARG A N 1
ATOM 678 C CA . ARG A 1 83 ? -1.173 3.565 20.333 1.00 83.25 83 ARG A CA 1
ATOM 679 C C . ARG A 1 83 ? -1.668 4.071 21.692 1.00 83.25 83 ARG A C 1
ATOM 681 O O . ARG A 1 83 ? -0.889 4.640 22.450 1.00 83.25 83 ARG A O 1
ATOM 688 N N . LEU A 1 84 ? -2.926 3.793 22.058 1.00 84.50 84 LEU A N 1
ATOM 689 C CA . LEU A 1 84 ? -3.459 4.079 23.406 1.00 84.50 84 LEU A CA 1
ATOM 690 C C . LEU A 1 84 ? -2.709 3.321 24.522 1.00 84.50 84 LEU A C 1
ATOM 692 O O . LEU A 1 84 ? -2.662 3.759 25.676 1.00 84.50 84 LEU A O 1
ATOM 696 N N . GLN A 1 85 ? -2.129 2.166 24.196 1.00 81.31 85 GLN A N 1
ATOM 697 C CA . GLN A 1 85 ? -1.395 1.293 25.113 1.00 81.31 85 GLN A CA 1
ATOM 698 C C . GLN A 1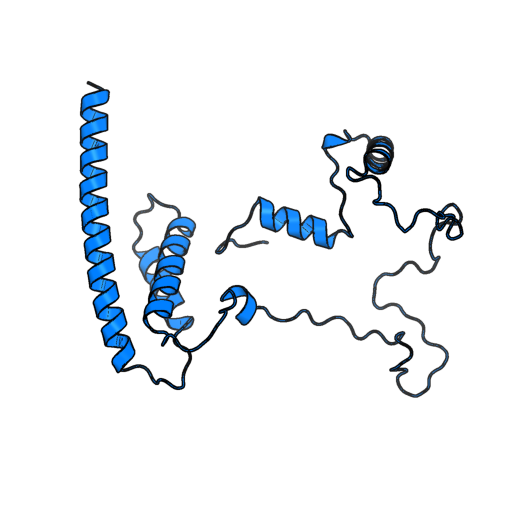 85 ? 0.119 1.544 25.137 1.00 81.31 85 GLN A C 1
ATOM 700 O O . GLN A 1 85 ? 0.802 1.031 26.028 1.00 81.31 85 GLN A O 1
ATOM 705 N N . GLU A 1 86 ? 0.659 2.366 24.247 1.00 74.31 86 GLU A N 1
ATOM 706 C CA . GLU A 1 86 ? 2.058 2.784 24.294 1.00 74.31 86 GLU A CA 1
ATOM 707 C C . GLU A 1 86 ? 2.226 3.946 25.281 1.00 74.31 86 GLU A C 1
ATOM 709 O O . GLU A 1 86 ? 1.314 4.737 25.532 1.00 74.31 86 GLU A O 1
ATOM 714 N N . LYS A 1 87 ? 3.342 3.984 26.019 1.00 63.88 87 LYS A N 1
ATOM 715 C CA . LYS A 1 87 ? 3.650 5.125 26.896 1.00 63.88 87 LYS A CA 1
ATOM 716 C C . LYS A 1 87 ? 4.414 6.104 26.016 1.00 63.88 87 LYS A C 1
ATOM 718 O O . LYS A 1 87 ? 5.393 5.702 25.403 1.00 63.88 87 LYS A O 1
ATOM 723 N N . SER A 1 88 ? 3.951 7.351 25.942 1.00 61.44 88 SER A N 1
ATOM 724 C CA . SER A 1 88 ? 4.642 8.422 25.221 1.00 61.44 88 SER A CA 1
ATOM 725 C C . SER A 1 88 ? 6.042 8.615 25.814 1.00 61.44 88 SER A C 1
ATOM 727 O O . SER A 1 88 ? 6.207 9.296 26.824 1.00 61.44 88 SER A O 1
ATOM 729 N N . SER A 1 89 ? 7.037 7.922 25.260 1.00 55.09 89 SER A N 1
ATOM 730 C CA . SER A 1 89 ? 8.443 8.075 25.636 1.00 55.09 89 SER A CA 1
ATOM 731 C C . SER A 1 89 ? 9.407 7.595 24.537 1.00 55.09 89 SER A C 1
ATOM 733 O O . SER A 1 89 ? 10.327 6.846 24.836 1.00 55.09 89 SER A O 1
ATOM 735 N N . SER A 1 90 ? 9.185 7.987 23.273 1.00 54.53 90 SER A N 1
ATOM 736 C CA . SER A 1 90 ? 10.165 8.699 22.418 1.00 54.53 90 SER A CA 1
ATOM 737 C C . SER A 1 90 ? 9.812 8.689 20.912 1.00 54.53 90 SER A C 1
ATOM 739 O O . SER A 1 90 ? 9.463 7.679 20.316 1.00 54.5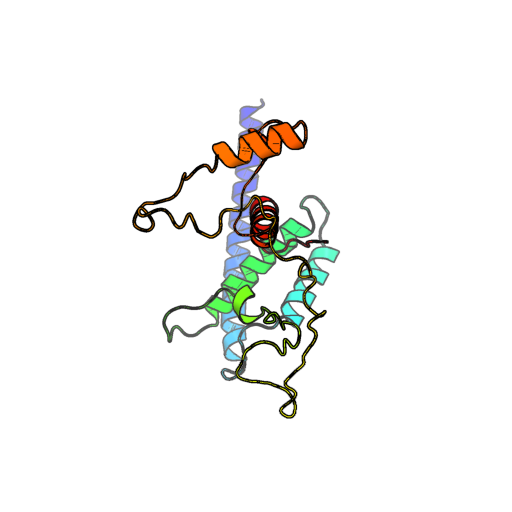3 90 SER A O 1
ATOM 741 N N . VAL A 1 91 ? 9.861 9.907 20.359 1.00 66.12 91 VAL A N 1
ATOM 742 C CA . VAL A 1 91 ? 10.296 10.412 19.039 1.00 66.12 91 VAL A CA 1
ATOM 743 C C . VAL A 1 91 ? 10.381 9.420 17.851 1.00 66.12 91 VAL A C 1
ATOM 745 O O . VAL A 1 91 ? 11.375 8.730 17.686 1.00 66.12 91 VAL A O 1
ATOM 748 N N . ILE A 1 92 ? 9.389 9.487 16.949 1.00 68.50 92 ILE A N 1
ATOM 749 C CA . ILE A 1 92 ? 9.282 8.812 15.630 1.00 68.50 92 ILE A CA 1
ATOM 750 C C . ILE A 1 92 ? 9.089 7.286 15.703 1.00 68.50 92 ILE A C 1
ATOM 752 O O . ILE A 1 92 ? 10.037 6.510 15.739 1.00 68.50 92 ILE A O 1
ATOM 756 N N . LEU A 1 93 ? 7.825 6.862 15.605 1.00 68.75 93 LEU A N 1
ATOM 757 C CA . LEU A 1 93 ? 7.444 5.468 15.369 1.00 68.75 93 LEU A CA 1
ATOM 758 C C . LEU A 1 93 ? 7.396 5.191 13.862 1.00 68.75 93 LEU A C 1
ATOM 760 O O . LEU A 1 93 ? 6.839 5.982 13.093 1.00 68.75 93 LEU A O 1
ATOM 764 N N . THR A 1 94 ? 7.969 4.069 13.430 1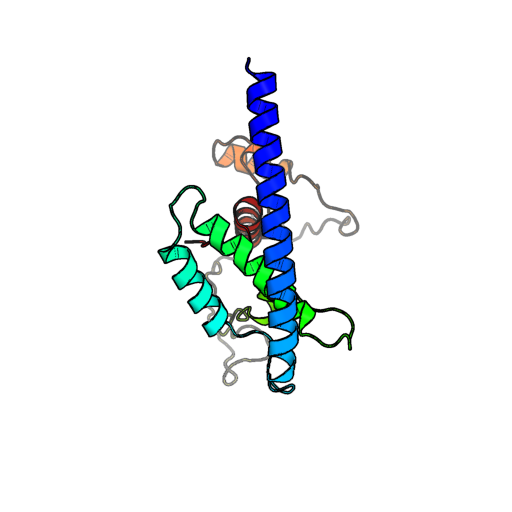.00 74.75 94 THR A N 1
ATOM 765 C CA . THR A 1 94 ? 7.835 3.614 12.040 1.00 74.75 94 THR A CA 1
ATOM 766 C C . THR A 1 94 ? 6.477 2.950 11.815 1.00 74.75 94 THR A C 1
ATOM 768 O O . THR A 1 94 ? 5.820 2.518 12.757 1.00 74.75 94 THR A O 1
ATOM 771 N N . LYS A 1 95 ? 6.012 2.862 10.560 1.00 76.56 95 LYS A N 1
ATOM 772 C CA . LYS A 1 95 ? 4.791 2.095 10.257 1.00 76.56 95 LYS A CA 1
ATOM 773 C C . LYS A 1 95 ? 5.004 0.632 10.668 1.00 76.56 95 LYS A C 1
ATOM 775 O O . LYS A 1 95 ? 6.036 0.069 10.311 1.00 76.56 95 LYS A O 1
ATOM 780 N N . ARG A 1 96 ? 4.001 -0.016 11.282 1.00 74.38 96 ARG A N 1
ATOM 781 C CA . ARG A 1 96 ? 4.039 -1.460 11.624 1.00 74.38 96 ARG A CA 1
ATOM 782 C C . ARG A 1 96 ? 4.509 -2.348 10.467 1.00 74.38 96 ARG A C 1
ATOM 784 O O . ARG A 1 96 ? 5.165 -3.362 10.680 1.00 74.38 96 ARG A O 1
ATOM 791 N N . SER A 1 97 ? 4.159 -1.986 9.233 1.00 78.56 97 SER A N 1
ATOM 792 C CA . SER A 1 97 ? 4.561 -2.725 8.033 1.00 78.56 97 SER A CA 1
ATOM 793 C C . SER A 1 97 ? 6.077 -2.728 7.809 1.00 78.56 97 SER A C 1
ATOM 795 O O . SER A 1 97 ? 6.600 -3.705 7.289 1.00 78.56 97 SER A O 1
ATOM 797 N N . ILE A 1 98 ? 6.781 -1.668 8.213 1.00 84.25 98 ILE A N 1
ATOM 798 C CA . ILE A 1 98 ? 8.242 -1.555 8.124 1.00 84.25 98 ILE A CA 1
ATOM 799 C C . ILE A 1 98 ? 8.917 -2.391 9.210 1.00 84.25 98 ILE A C 1
ATOM 801 O O . ILE A 1 98 ? 9.901 -3.060 8.927 1.00 84.25 98 ILE A O 1
ATOM 805 N N . GLU A 1 99 ? 8.371 -2.425 10.425 1.00 81.12 99 GLU A N 1
ATOM 806 C CA . GLU A 1 99 ? 8.917 -3.254 11.513 1.00 81.12 99 GLU A CA 1
ATOM 807 C C . GLU A 1 99 ? 8.823 -4.753 11.207 1.00 81.12 99 GLU A C 1
ATOM 809 O O . GLU A 1 99 ? 9.691 -5.532 11.596 1.00 81.12 99 GLU A O 1
ATOM 814 N N . ASN A 1 100 ? 7.783 -5.151 10.472 1.00 81.06 100 ASN A N 1
ATOM 815 C CA . ASN A 1 100 ? 7.529 -6.543 10.113 1.00 81.06 100 ASN A CA 1
ATOM 816 C C . ASN A 1 100 ? 8.078 -6.939 8.733 1.00 81.06 100 ASN A C 1
ATOM 818 O O . ASN A 1 100 ? 7.952 -8.106 8.343 1.00 81.06 100 ASN A O 1
ATOM 822 N N . ILE A 1 101 ? 8.667 -6.008 7.971 1.00 88.50 101 ILE A N 1
ATOM 823 C CA . ILE A 1 101 ? 9.167 -6.329 6.635 1.00 88.50 101 ILE A CA 1
ATOM 824 C C . ILE A 1 101 ? 10.362 -7.279 6.744 1.00 88.50 101 ILE A C 1
ATOM 826 O O . ILE A 1 101 ? 11.357 -7.017 7.422 1.00 88.50 101 ILE A O 1
ATOM 830 N N . LYS A 1 102 ? 10.288 -8.416 6.051 1.00 87.12 102 LYS A N 1
ATOM 831 C CA . LYS A 1 102 ? 11.449 -9.297 5.916 1.00 87.12 102 LYS A CA 1
ATOM 832 C C . LYS A 1 102 ? 12.400 -8.672 4.904 1.00 87.12 102 LYS A C 1
ATOM 834 O O . LYS A 1 102 ? 12.046 -8.512 3.741 1.00 87.12 102 LYS A O 1
ATOM 839 N N . VAL A 1 103 ? 13.613 -8.346 5.345 1.00 89.75 103 VAL A N 1
ATOM 840 C CA . VAL A 1 103 ? 14.649 -7.784 4.469 1.00 89.75 103 VAL A CA 1
ATOM 841 C C . VAL A 1 103 ? 14.935 -8.746 3.314 1.00 89.75 103 VAL A C 1
ATOM 843 O O . VAL A 1 103 ? 15.175 -9.938 3.536 1.00 89.75 103 VAL A O 1
ATOM 846 N N . TYR A 1 104 ? 14.932 -8.215 2.088 1.00 89.44 104 TYR A N 1
ATOM 847 C CA . TYR A 1 104 ? 15.304 -8.969 0.895 1.00 89.44 104 TYR A CA 1
ATOM 848 C C . TYR A 1 104 ? 16.732 -9.512 1.026 1.00 89.44 104 TYR A C 1
ATOM 850 O O . TYR A 1 104 ? 17.676 -8.780 1.328 1.00 89.44 104 TYR A O 1
ATOM 858 N N . LYS A 1 105 ? 16.897 -10.816 0.790 1.00 86.62 105 LYS A N 1
ATOM 859 C CA . LYS A 1 105 ? 18.196 -11.491 0.818 1.00 86.62 105 LYS A CA 1
ATOM 860 C C . LYS A 1 105 ? 18.643 -11.756 -0.612 1.00 86.62 105 LYS A C 1
ATOM 862 O O . LYS A 1 105 ? 18.219 -12.735 -1.219 1.00 86.62 105 LYS A O 1
ATOM 867 N N . GLY A 1 106 ? 19.505 -10.885 -1.129 1.00 81.50 106 GLY A N 1
ATOM 868 C CA . GLY A 1 106 ? 20.114 -11.074 -2.442 1.00 81.50 106 GLY A CA 1
ATOM 869 C C . GLY A 1 106 ? 20.934 -12.366 -2.527 1.00 81.50 106 GLY A C 1
ATOM 870 O O . GLY A 1 106 ? 21.455 -12.867 -1.526 1.00 81.50 106 GLY A O 1
ATOM 871 N N . GLY A 1 107 ? 21.064 -12.897 -3.744 1.00 76.81 107 GLY A N 1
ATOM 872 C CA . GLY A 1 107 ? 21.942 -14.031 -4.024 1.00 76.81 107 GLY A CA 1
ATOM 873 C C . GLY A 1 107 ? 23.403 -13.734 -3.662 1.00 76.81 107 GLY A C 1
ATOM 874 O O . GLY A 1 107 ? 23.849 -12.586 -3.661 1.00 76.81 107 GLY A O 1
ATOM 875 N N . LYS A 1 108 ? 24.176 -14.780 -3.351 1.00 69.00 108 LYS A N 1
ATOM 876 C CA . LYS A 1 108 ? 25.616 -14.645 -3.091 1.00 69.00 108 LYS A CA 1
ATOM 877 C C . LYS A 1 108 ? 26.323 -14.254 -4.397 1.00 69.00 108 LYS A C 1
ATOM 879 O O . LYS A 1 108 ? 26.471 -15.093 -5.277 1.00 69.00 108 LYS A O 1
ATOM 884 N N . THR A 1 109 ? 26.771 -13.006 -4.517 1.00 59.28 109 THR A N 1
ATOM 885 C CA . THR A 1 109 ? 27.540 -12.530 -5.681 1.00 59.28 109 THR A CA 1
ATOM 886 C C . THR A 1 109 ? 29.023 -12.428 -5.330 1.00 59.28 109 THR A C 1
ATOM 888 O O . THR A 1 109 ? 29.405 -11.705 -4.415 1.00 59.28 109 THR A O 1
ATOM 891 N N . THR A 1 110 ? 29.866 -13.138 -6.079 1.00 54.66 110 THR A N 1
ATOM 892 C CA . THR A 1 110 ? 31.320 -13.282 -5.857 1.00 54.66 110 THR A CA 1
ATOM 893 C C . THR A 1 110 ? 32.193 -12.286 -6.632 1.00 54.66 110 THR A C 1
ATOM 895 O O . THR A 1 110 ? 33.412 -12.418 -6.630 1.00 54.66 110 THR A O 1
ATOM 898 N N . ILE A 1 111 ? 31.607 -11.272 -7.282 1.00 53.66 111 ILE A N 1
ATOM 899 C CA . ILE A 1 111 ? 32.363 -10.300 -8.103 1.00 53.66 111 ILE A CA 1
ATOM 900 C C . ILE A 1 111 ? 32.669 -8.979 -7.378 1.00 53.66 111 ILE A C 1
ATOM 902 O O . ILE A 1 111 ? 33.522 -8.218 -7.828 1.00 53.66 111 ILE A O 1
ATOM 906 N N . ALA A 1 112 ? 32.075 -8.715 -6.209 1.00 51.03 112 ALA A N 1
ATOM 907 C CA . ALA A 1 112 ? 32.597 -7.649 -5.360 1.00 51.03 112 ALA A CA 1
ATOM 908 C C . ALA A 1 112 ? 34.027 -8.037 -4.950 1.00 51.03 112 ALA A C 1
ATOM 910 O O . ALA A 1 112 ? 34.243 -9.065 -4.305 1.00 51.03 112 ALA A O 1
ATOM 911 N N . SER A 1 113 ? 34.997 -7.217 -5.345 1.00 49.53 113 SER A N 1
ATOM 912 C CA . SER A 1 113 ? 36.446 -7.379 -5.162 1.00 49.53 113 SER A CA 1
ATOM 913 C C . SER A 1 113 ? 36.894 -7.692 -3.724 1.00 49.53 113 SER A C 1
ATOM 915 O O . SER A 1 113 ? 38.049 -8.046 -3.512 1.00 49.53 113 SER A O 1
ATOM 917 N N . SER A 1 114 ? 35.991 -7.618 -2.746 1.00 47.50 114 SER A N 1
ATOM 918 C CA . SER A 1 114 ? 36.218 -7.884 -1.328 1.00 47.50 114 SER A CA 1
ATOM 919 C C . SER A 1 114 ? 35.931 -9.320 -0.861 1.00 47.50 114 SER A C 1
ATOM 921 O O . SER A 1 114 ? 36.301 -9.647 0.265 1.00 47.50 114 SER A O 1
ATOM 923 N N . LYS A 1 115 ? 35.319 -10.203 -1.670 1.00 48.22 115 LYS A N 1
ATOM 924 C CA . LYS A 1 115 ? 35.121 -11.627 -1.306 1.00 48.22 115 LYS A CA 1
ATOM 925 C C . LYS A 1 115 ? 35.261 -12.563 -2.508 1.00 48.22 115 LYS A C 1
ATOM 927 O O . LYS A 1 115 ? 34.304 -13.207 -2.936 1.00 48.22 115 LYS A O 1
ATOM 932 N N . ARG A 1 116 ? 36.491 -12.689 -3.015 1.00 54.88 116 ARG A N 1
ATOM 933 C CA . ARG A 1 116 ? 36.888 -13.901 -3.747 1.00 54.88 116 ARG A CA 1
ATOM 934 C C . ARG A 1 116 ? 36.833 -15.055 -2.751 1.00 54.88 116 ARG A C 1
ATOM 936 O O . ARG A 1 116 ? 37.533 -15.016 -1.744 1.00 54.88 116 ARG A O 1
ATOM 943 N N . ILE A 1 117 ? 35.983 -16.043 -2.999 1.00 53.44 117 ILE A N 1
ATOM 944 C CA . ILE A 1 117 ? 36.046 -17.302 -2.258 1.00 53.44 117 ILE A CA 1
ATOM 945 C C . ILE A 1 117 ? 37.376 -17.955 -2.666 1.00 53.44 117 ILE A C 1
ATOM 947 O O . ILE A 1 117 ? 37.634 -18.146 -3.854 1.00 53.44 117 ILE A O 1
ATOM 951 N N . ASP A 1 118 ? 38.250 -18.193 -1.692 1.00 56.94 118 ASP A N 1
ATOM 952 C CA . ASP A 1 118 ? 39.476 -18.992 -1.827 1.00 56.94 118 ASP A CA 1
ATOM 953 C C . ASP A 1 118 ? 40.512 -18.520 -2.863 1.00 56.94 118 ASP A C 1
ATOM 955 O O . ASP A 1 118 ? 41.160 -19.326 -3.523 1.00 56.94 118 ASP A O 1
ATOM 959 N N . GLY A 1 119 ? 40.694 -17.205 -3.034 1.00 61.78 119 GLY A N 1
ATOM 960 C CA . GLY A 1 119 ? 41.791 -16.670 -3.859 1.00 61.78 119 GLY A CA 1
ATOM 961 C C . GLY A 1 119 ? 41.674 -16.951 -5.364 1.00 61.78 119 GLY A C 1
ATOM 962 O O . GLY A 1 119 ? 42.594 -16.633 -6.118 1.00 61.78 119 GLY A O 1
ATOM 963 N N . GLN A 1 120 ? 40.542 -17.493 -5.824 1.00 63.44 120 GLN A N 1
ATOM 964 C CA . GLN A 1 120 ? 40.320 -17.812 -7.232 1.00 63.44 120 GLN A CA 1
ATOM 965 C C . GLN A 1 120 ? 40.282 -16.537 -8.083 1.00 63.44 120 GLN A C 1
ATOM 967 O O . GLN A 1 120 ? 39.537 -15.592 -7.813 1.00 63.44 120 GLN A O 1
ATOM 972 N N . THR A 1 121 ? 41.122 -16.501 -9.116 1.00 63.12 121 THR A N 1
ATOM 973 C CA . THR A 1 121 ? 41.288 -15.354 -10.019 1.00 63.12 121 THR A CA 1
ATOM 974 C C . THR A 1 121 ? 40.351 -15.402 -11.223 1.00 63.12 121 THR A C 1
ATOM 976 O O . THR A 1 121 ? 40.100 -14.358 -11.819 1.00 63.12 121 THR A O 1
ATOM 979 N N . ASN A 1 122 ? 39.814 -16.579 -11.560 1.00 70.00 122 ASN A N 1
ATOM 980 C CA . ASN A 1 122 ? 39.002 -16.801 -12.753 1.00 70.00 122 ASN A CA 1
ATOM 981 C C . ASN A 1 122 ? 37.571 -17.221 -12.381 1.00 70.00 122 ASN A C 1
ATOM 983 O O . ASN A 1 122 ? 37.236 -18.402 -12.356 1.00 70.00 122 ASN A O 1
ATOM 987 N N . VAL A 1 123 ? 36.741 -16.237 -12.035 1.00 75.19 123 VAL A N 1
ATOM 988 C CA . VAL A 1 123 ? 35.345 -16.449 -11.627 1.00 75.19 123 VAL A CA 1
ATOM 989 C C . VAL A 1 123 ? 34.422 -16.152 -12.806 1.00 75.19 123 VAL A C 1
ATOM 991 O O . VAL A 1 123 ? 34.370 -15.019 -13.280 1.00 75.19 123 VAL A O 1
ATOM 994 N N . VAL A 1 124 ? 33.649 -17.149 -13.243 1.00 82.94 124 VAL A N 1
ATOM 995 C CA . VAL A 1 124 ? 32.571 -16.966 -14.228 1.00 82.94 124 VAL A CA 1
ATOM 996 C C . VAL A 1 124 ? 31.263 -16.711 -13.477 1.00 82.94 124 VAL A C 1
ATOM 998 O O . VAL A 1 124 ? 30.769 -17.589 -12.769 1.00 82.94 124 VAL A O 1
ATOM 1001 N N . LYS A 1 125 ? 30.693 -15.506 -13.598 1.00 81.81 125 LYS A N 1
ATOM 1002 C CA . LYS A 1 125 ? 29.415 -15.155 -12.954 1.00 81.81 125 LYS A CA 1
ATOM 1003 C C . LYS A 1 125 ? 28.240 -15.483 -13.860 1.00 81.81 125 LYS A C 1
ATOM 1005 O O . LYS A 1 125 ? 28.132 -14.954 -14.957 1.00 81.81 125 LYS A O 1
ATOM 1010 N N . LEU A 1 126 ? 27.337 -16.306 -13.333 1.00 86.44 126 LEU A N 1
ATOM 1011 C CA . LEU A 1 126 ? 26.097 -16.738 -13.986 1.00 86.44 126 LEU A CA 1
ATOM 1012 C C . LEU A 1 126 ? 24.869 -16.565 -13.065 1.00 86.44 126 LEU A C 1
ATOM 1014 O O . LEU A 1 126 ? 23.830 -17.169 -13.292 1.00 86.44 126 LEU A O 1
ATOM 1018 N N . SER A 1 127 ? 24.986 -15.776 -11.989 1.00 85.25 127 SER A N 1
ATOM 1019 C CA . SER A 1 127 ? 24.028 -15.750 -10.868 1.00 85.25 127 SER A CA 1
ATOM 1020 C C . SER A 1 127 ? 23.055 -14.563 -10.858 1.00 85.25 127 SER A C 1
ATOM 1022 O O . SER A 1 127 ? 22.352 -14.369 -9.868 1.00 85.25 127 SER A O 1
ATOM 1024 N N . SER A 1 128 ? 23.039 -13.723 -11.898 1.00 86.94 128 SER A N 1
ATOM 1025 C CA . SER A 1 128 ? 22.230 -12.485 -11.925 1.00 86.94 128 SER A CA 1
ATOM 1026 C C . SER A 1 128 ? 21.574 -12.190 -13.278 1.00 86.94 128 SER A C 1
ATOM 1028 O O . SER A 1 128 ? 21.151 -11.064 -13.500 1.00 86.94 128 SER A O 1
ATOM 1030 N N . ASN A 1 129 ? 21.496 -13.179 -14.178 1.00 91.06 129 ASN A N 1
ATOM 1031 C CA . ASN A 1 129 ? 20.897 -13.043 -15.517 1.00 91.06 129 ASN A CA 1
ATOM 1032 C C . ASN A 1 129 ? 21.453 -11.867 -16.351 1.00 91.06 129 ASN A C 1
ATOM 1034 O O . ASN A 1 129 ? 20.760 -11.301 -17.191 1.00 91.06 129 ASN A O 1
ATOM 1038 N N . GLU A 1 130 ? 22.710 -11.485 -16.117 1.00 90.19 130 GLU A N 1
ATOM 1039 C CA . GLU A 1 130 ? 23.388 -10.439 -16.882 1.00 90.19 130 GLU A CA 1
ATOM 1040 C C . GLU A 1 130 ? 23.702 -10.933 -18.301 1.00 90.19 130 GLU A C 1
ATOM 1042 O O . GLU A 1 130 ? 24.010 -12.107 -18.516 1.00 90.19 130 GLU A O 1
ATOM 1047 N N . SER A 1 131 ? 23.658 -10.029 -19.282 1.00 90.25 131 SER A N 1
ATOM 1048 C CA . SER A 1 131 ? 24.095 -10.350 -20.644 1.00 90.25 131 SER A CA 1
ATOM 1049 C C . SER A 1 131 ? 25.602 -10.616 -20.679 1.00 90.25 131 SER A C 1
ATOM 1051 O O . SER A 1 131 ? 26.394 -9.786 -20.234 1.00 90.25 131 SER A O 1
ATOM 1053 N N . ALA A 1 132 ? 26.008 -11.728 -21.298 1.00 91.31 132 ALA A N 1
ATOM 1054 C CA . ALA A 1 132 ? 27.420 -12.064 -21.505 1.00 91.31 132 ALA A CA 1
ATOM 1055 C C . ALA A 1 132 ? 28.124 -11.148 -22.526 1.00 91.31 132 ALA A C 1
ATOM 1057 O O . ALA A 1 132 ? 29.350 -11.078 -22.552 1.00 91.31 132 ALA A O 1
ATOM 1058 N N . PHE A 1 133 ? 27.361 -10.454 -23.377 1.00 89.81 133 PHE A N 1
ATOM 1059 C CA . PHE A 1 133 ? 27.894 -9.671 -24.499 1.00 89.81 133 PHE A CA 1
ATOM 1060 C C . PHE A 1 133 ? 28.114 -8.188 -24.172 1.00 89.81 133 PHE A C 1
ATOM 1062 O O . PHE A 1 133 ? 28.605 -7.444 -25.019 1.00 89.81 133 PHE A O 1
ATOM 1069 N N . GLY A 1 134 ? 27.758 -7.754 -22.958 1.00 86.94 134 GLY A N 1
ATOM 1070 C CA . GLY A 1 134 ? 27.764 -6.341 -22.590 1.00 86.94 134 GLY A CA 1
ATOM 1071 C C . GLY A 1 134 ? 26.720 -5.513 -23.362 1.00 86.94 134 GLY A C 1
ATOM 1072 O O . GLY A 1 134 ? 25.838 -6.070 -24.025 1.00 86.94 134 GLY A O 1
ATOM 1073 N N . PRO A 1 135 ? 26.771 -4.175 -23.247 1.00 88.50 135 PRO A N 1
ATOM 1074 C CA . PRO A 1 135 ? 25.877 -3.284 -23.980 1.00 88.50 135 PRO A CA 1
ATOM 1075 C C . PRO A 1 135 ? 26.139 -3.318 -25.495 1.00 88.50 135 PRO A C 1
ATOM 1077 O O . PRO A 1 135 ? 27.244 -3.601 -25.957 1.00 88.50 135 PRO A O 1
ATOM 1080 N N . SER A 1 136 ? 25.117 -2.975 -26.285 1.00 89.75 136 SER A N 1
ATOM 1081 C CA . SER A 1 136 ? 25.233 -2.833 -27.744 1.00 89.75 136 SER A CA 1
ATOM 1082 C C . SER A 1 136 ? 26.333 -1.842 -28.132 1.00 89.75 136 SER A C 1
ATOM 1084 O O . SER A 1 136 ? 26.440 -0.773 -27.538 1.00 89.75 136 SER A O 1
ATOM 1086 N N . LYS A 1 137 ? 27.073 -2.126 -29.214 1.00 86.94 137 LYS A N 1
ATOM 1087 C CA . LYS A 1 137 ? 28.087 -1.210 -29.777 1.00 86.94 137 LYS A CA 1
ATOM 1088 C C . LYS A 1 137 ? 27.518 0.152 -30.205 1.00 86.94 137 LYS A C 1
ATOM 1090 O O . LYS A 1 137 ? 28.283 1.090 -30.387 1.00 86.94 137 LYS A O 1
ATOM 1095 N N . LYS A 1 138 ? 26.192 0.257 -30.386 1.00 85.69 138 LYS A N 1
ATOM 1096 C CA . LYS A 1 138 ? 25.493 1.526 -30.665 1.00 85.69 138 LYS A CA 1
ATOM 1097 C C . LYS A 1 138 ? 25.386 2.429 -29.431 1.00 85.69 138 LYS A C 1
ATOM 1099 O O . LYS A 1 138 ? 25.151 3.622 -29.580 1.00 85.69 138 LYS A O 1
ATOM 1104 N N . ILE A 1 139 ? 25.535 1.873 -28.227 1.00 82.69 139 ILE A N 1
ATOM 1105 C CA . ILE A 1 139 ? 25.554 2.643 -26.984 1.00 82.69 139 ILE A CA 1
ATOM 1106 C C . ILE A 1 139 ? 26.927 3.305 -26.890 1.00 82.69 139 ILE A C 1
ATOM 1108 O O . ILE A 1 139 ? 27.937 2.660 -26.606 1.00 82.69 139 ILE A O 1
ATOM 1112 N N . LEU A 1 140 ? 26.962 4.608 -27.153 1.00 69.44 140 LEU A N 1
ATOM 1113 C CA . LEU A 1 140 ? 28.154 5.428 -26.996 1.00 69.44 140 LEU A CA 1
ATOM 1114 C C . LEU A 1 140 ? 28.410 5.650 -25.499 1.00 69.44 140 LEU A C 1
ATOM 1116 O O . LEU A 1 140 ? 27.985 6.637 -24.913 1.00 69.44 140 LEU A O 1
ATOM 1120 N N . LEU A 1 141 ? 29.120 4.721 -24.857 1.00 62.75 141 LEU A N 1
ATOM 1121 C CA . LEU A 1 141 ? 29.524 4.853 -23.447 1.00 62.75 141 LEU A CA 1
ATOM 1122 C C . LEU A 1 141 ? 30.401 6.095 -23.194 1.00 62.75 141 LEU A C 1
ATOM 1124 O O . LEU A 1 141 ? 30.495 6.565 -22.067 1.00 62.75 141 LEU A O 1
ATOM 1128 N N . SER A 1 142 ? 31.030 6.634 -24.243 1.00 55.06 142 SER A N 1
ATOM 1129 C CA . SER A 1 142 ? 31.877 7.827 -24.199 1.00 55.06 142 SER A CA 1
ATOM 1130 C C . SER A 1 142 ? 31.107 9.151 -24.218 1.00 55.06 142 SER A C 1
ATOM 1132 O O . SER A 1 142 ? 31.720 10.195 -24.007 1.00 55.06 142 SER A O 1
ATOM 1134 N N . THR A 1 143 ? 29.785 9.153 -24.428 1.00 54.91 143 THR A N 1
ATOM 1135 C CA . THR A 1 143 ? 28.969 10.374 -24.341 1.00 54.91 143 THR A CA 1
ATOM 1136 C C . THR A 1 143 ? 28.453 10.585 -22.920 1.00 54.91 143 THR A C 1
ATOM 1138 O O . THR A 1 143 ? 27.253 10.731 -22.692 1.00 54.91 143 THR A O 1
ATOM 1141 N N . TRP A 1 144 ? 29.351 10.625 -21.936 1.00 59.91 144 TRP A N 1
ATOM 1142 C CA . TRP A 1 144 ? 29.045 11.369 -20.718 1.00 59.91 144 TRP A CA 1
ATOM 1143 C C . TRP A 1 144 ? 29.100 12.846 -21.076 1.00 59.91 144 TRP A C 1
ATOM 1145 O O . TRP A 1 144 ? 30.155 13.457 -21.201 1.00 59.91 144 TRP A O 1
ATOM 1155 N N . ASN A 1 145 ? 27.918 13.371 -21.369 1.00 62.88 145 ASN A N 1
ATOM 1156 C CA . ASN A 1 145 ? 27.705 14.741 -21.789 1.00 62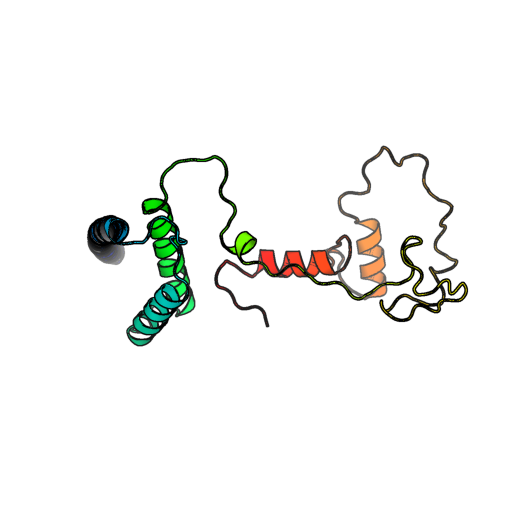.88 145 ASN A CA 1
ATOM 1157 C C . ASN A 1 145 ? 28.263 15.695 -20.716 1.00 62.88 145 ASN A C 1
ATOM 1159 O O . ASN A 1 145 ? 28.046 15.462 -19.528 1.00 62.88 145 ASN A O 1
ATOM 1163 N N . ASN A 1 146 ? 28.903 16.803 -21.100 1.00 70.38 146 ASN A N 1
ATOM 1164 C CA . ASN A 1 146 ? 29.481 17.793 -20.166 1.00 70.38 146 ASN A CA 1
ATOM 1165 C C . ASN A 1 146 ? 28.437 18.517 -19.274 1.00 70.38 146 ASN A C 1
ATOM 1167 O O . ASN A 1 146 ? 28.769 19.463 -18.569 1.00 70.38 146 ASN A O 1
ATOM 1171 N N . ASN A 1 147 ? 27.177 18.076 -19.298 1.00 82.50 147 ASN A N 1
ATOM 1172 C CA . ASN A 1 147 ? 26.024 18.661 -18.622 1.00 82.50 147 ASN A CA 1
ATOM 1173 C C . ASN A 1 147 ? 25.478 17.766 -17.492 1.00 82.50 147 ASN A C 1
ATOM 1175 O O . ASN A 1 147 ? 24.293 17.839 -17.184 1.00 82.50 147 ASN A O 1
ATOM 1179 N N . LEU A 1 148 ? 26.306 16.923 -16.858 1.00 85.69 148 LEU A N 1
ATOM 1180 C CA . LEU A 1 148 ? 25.890 16.077 -15.719 1.00 85.69 148 LEU A CA 1
ATOM 1181 C C . LEU A 1 148 ? 25.336 16.880 -14.525 1.00 85.69 148 LEU A C 1
ATOM 1183 O O . LEU A 1 148 ? 24.649 16.335 -13.670 1.00 85.69 148 LEU A O 1
ATOM 1187 N N . ASN A 1 149 ? 25.624 18.181 -14.466 1.00 90.94 149 ASN A N 1
ATOM 1188 C CA . ASN A 1 149 ? 25.073 19.113 -13.484 1.00 90.94 149 ASN A CA 1
ATOM 1189 C C . ASN A 1 149 ? 23.663 19.627 -13.838 1.00 90.94 149 ASN A C 1
ATOM 1191 O O . ASN A 1 149 ? 23.130 20.484 -13.130 1.00 90.94 149 ASN A O 1
ATOM 1195 N N . ARG A 1 150 ? 23.081 19.191 -14.959 1.00 88.88 150 ARG A N 1
ATOM 1196 C CA . ARG A 1 150 ? 21.735 19.567 -15.403 1.00 88.88 150 ARG A CA 1
ATOM 1197 C C . ARG A 1 150 ? 20.776 18.400 -15.201 1.00 88.88 150 ARG A C 1
ATOM 1199 O O . ARG A 1 150 ? 21.152 17.246 -15.378 1.00 88.88 150 ARG A O 1
ATOM 1206 N N . TYR A 1 151 ? 19.530 18.717 -14.854 1.00 89.44 151 TYR A N 1
ATOM 1207 C CA . TYR A 1 151 ? 18.468 17.717 -14.818 1.00 89.44 151 TYR A CA 1
ATOM 1208 C C . TYR A 1 151 ? 18.261 17.108 -16.214 1.00 89.44 151 TYR A C 1
ATOM 1210 O O . TYR A 1 151 ? 18.371 17.833 -17.209 1.00 89.44 151 TYR A O 1
ATOM 1218 N N . PRO A 1 152 ? 17.961 15.801 -16.296 1.00 87.81 152 PRO A N 1
ATOM 1219 C CA . PRO A 1 152 ? 17.603 15.164 -17.554 1.00 87.81 152 PRO A CA 1
ATOM 1220 C C . PRO A 1 152 ? 16.234 15.654 -18.048 1.00 87.81 152 PRO A C 1
ATOM 1222 O O . PRO A 1 152 ? 15.529 16.408 -17.372 1.00 87.81 152 PRO A O 1
ATOM 1225 N N . GLU A 1 153 ? 15.837 15.191 -19.231 1.00 89.50 153 GLU A N 1
ATOM 1226 C CA . GLU A 1 153 ? 14.470 15.343 -19.726 1.00 89.50 153 GLU A CA 1
ATOM 1227 C C . GLU A 1 153 ? 13.477 14.701 -18.739 1.00 89.50 153 GLU A C 1
ATOM 1229 O O . GLU A 1 153 ? 13.429 13.482 -18.601 1.00 89.50 153 GLU A O 1
ATOM 1234 N N . ILE A 1 154 ? 12.687 15.527 -18.045 1.00 88.12 154 ILE A N 1
ATOM 1235 C CA . ILE A 1 154 ? 11.843 15.091 -16.916 1.00 88.12 154 ILE A CA 1
ATOM 1236 C C . ILE A 1 154 ? 10.780 14.075 -17.353 1.00 88.12 154 ILE A C 1
ATOM 1238 O O . ILE A 1 154 ? 10.504 13.120 -16.635 1.00 88.12 154 ILE A O 1
ATOM 1242 N N . SER A 1 155 ? 10.171 14.276 -18.523 1.00 89.50 155 SER A N 1
ATOM 1243 C CA . SER A 1 155 ? 9.111 13.401 -19.037 1.00 89.50 155 SER A CA 1
ATOM 1244 C C . SER A 1 155 ? 9.635 12.151 -19.749 1.00 89.50 155 SER A C 1
ATOM 1246 O O . SER A 1 155 ? 8.843 11.249 -20.031 1.00 89.50 155 SER A O 1
ATOM 1248 N N . GLY A 1 156 ? 10.930 12.124 -20.093 1.00 93.81 156 GLY A N 1
ATOM 1249 C CA . GLY A 1 156 ? 11.535 11.115 -20.963 1.00 93.81 156 GLY A CA 1
ATOM 1250 C C . GLY A 1 156 ? 10.803 10.940 -22.300 1.00 93.81 156 GLY A C 1
ATOM 1251 O O . GLY A 1 156 ? 10.731 9.825 -22.819 1.00 93.81 156 GLY A O 1
ATOM 1252 N N . ILE A 1 157 ? 10.191 12.012 -22.821 1.00 95.62 157 ILE A N 1
ATOM 1253 C CA . ILE A 1 157 ? 9.336 11.972 -24.012 1.00 95.62 157 ILE A CA 1
ATOM 1254 C C . ILE A 1 157 ? 10.064 11.381 -25.219 1.00 95.62 157 ILE A C 1
ATOM 1256 O O . ILE A 1 157 ? 9.478 10.560 -25.921 1.00 95.62 157 ILE A O 1
ATOM 1260 N N . THR A 1 158 ? 11.350 11.698 -25.386 1.00 95.31 158 THR A N 1
ATOM 1261 C CA . THR A 1 158 ? 12.153 11.189 -26.502 1.00 95.31 158 THR A CA 1
ATOM 1262 C C . THR A 1 158 ? 12.250 9.659 -26.452 1.00 95.31 158 THR A C 1
ATOM 1264 O O . THR A 1 158 ? 12.039 8.979 -27.451 1.00 95.31 158 THR A O 1
ATOM 1267 N N . LEU A 1 159 ? 12.500 9.084 -25.268 1.00 95.25 159 LEU A N 1
ATOM 1268 C CA . LEU A 1 159 ? 12.577 7.628 -25.102 1.00 95.25 159 LEU A CA 1
ATOM 1269 C C . LEU A 1 159 ? 11.203 6.958 -25.255 1.00 95.25 159 LEU A C 1
ATOM 1271 O O . LEU A 1 159 ? 11.110 5.869 -25.820 1.00 95.25 159 LEU A O 1
ATOM 1275 N N . ARG A 1 160 ? 10.133 7.595 -24.767 1.00 97.31 160 ARG A N 1
ATOM 1276 C CA . ARG A 1 160 ? 8.766 7.065 -24.903 1.00 97.31 160 ARG A CA 1
ATOM 1277 C C . ARG A 1 160 ? 8.333 6.984 -26.364 1.00 97.31 160 ARG A C 1
ATOM 1279 O O . ARG A 1 160 ? 7.716 5.993 -26.732 1.00 97.31 160 ARG A O 1
ATOM 1286 N N . GLU A 1 161 ? 8.666 7.981 -27.181 1.00 97.75 161 GLU A N 1
ATOM 1287 C CA . GLU A 1 161 ? 8.342 7.995 -28.615 1.00 97.75 161 GLU A CA 1
ATOM 1288 C C . GLU A 1 161 ? 9.072 6.883 -29.387 1.00 97.75 161 GLU A C 1
ATOM 1290 O O . GLU A 1 161 ? 8.445 6.169 -30.169 1.00 97.75 161 GLU A O 1
ATOM 1295 N N . GLU A 1 162 ? 10.353 6.647 -29.097 1.00 97.25 162 GLU A N 1
ATOM 1296 C CA . GLU A 1 162 ? 11.125 5.554 -29.711 1.00 97.25 162 GLU A CA 1
ATOM 1297 C C . GLU A 1 162 ? 10.582 4.164 -29.326 1.00 97.25 162 GLU A C 1
ATOM 1299 O O . GLU A 1 162 ? 10.424 3.285 -30.177 1.00 97.25 162 GLU A O 1
ATOM 1304 N N . ILE A 1 163 ? 10.243 3.956 -28.046 1.00 97.50 163 ILE A N 1
ATOM 1305 C CA . ILE A 1 163 ? 9.629 2.699 -27.576 1.00 97.50 163 ILE A CA 1
ATOM 1306 C C . ILE A 1 163 ? 8.240 2.512 -28.207 1.00 97.50 163 ILE A C 1
ATOM 1308 O O . ILE A 1 163 ? 7.916 1.409 -28.652 1.00 97.50 163 ILE A O 1
ATOM 1312 N N . ALA A 1 164 ? 7.435 3.576 -28.276 1.00 98.19 164 ALA A N 1
ATOM 1313 C CA . ALA A 1 164 ? 6.118 3.578 -28.914 1.00 98.19 164 ALA A CA 1
ATOM 1314 C C . ALA A 1 164 ? 6.199 3.133 -30.376 1.00 98.19 164 ALA A C 1
ATOM 1316 O O . ALA A 1 164 ? 5.480 2.219 -30.781 1.00 98.19 164 ALA A O 1
ATOM 1317 N N . GLN A 1 165 ? 7.129 3.704 -31.146 1.00 98.12 165 GLN A N 1
ATOM 1318 C CA . GLN A 1 165 ? 7.342 3.323 -32.539 1.00 98.12 165 GLN A CA 1
ATOM 1319 C C . GLN A 1 165 ? 7.789 1.861 -32.674 1.00 98.12 165 GLN A C 1
ATOM 1321 O O . GLN A 1 165 ? 7.276 1.139 -33.532 1.00 98.12 165 GLN A O 1
ATOM 1326 N N . LEU A 1 166 ? 8.721 1.409 -31.826 1.00 98.06 166 LEU A N 1
ATOM 1327 C CA . LEU A 1 166 ? 9.229 0.036 -31.857 1.00 98.06 166 LEU A CA 1
ATOM 1328 C C . LEU A 1 166 ? 8.127 -1.001 -31.585 1.00 98.06 166 LEU A C 1
ATOM 1330 O O . LEU A 1 166 ? 8.111 -2.058 -32.218 1.00 98.06 166 LEU A O 1
ATOM 1334 N N . HIS A 1 167 ? 7.221 -0.702 -30.652 1.00 97.81 167 HIS A N 1
ATOM 1335 C CA . HIS A 1 167 ? 6.183 -1.628 -30.192 1.00 97.81 167 HIS A CA 1
ATOM 1336 C C . HIS A 1 167 ? 4.786 -1.362 -30.768 1.00 97.81 167 HIS A C 1
ATOM 1338 O O . HIS A 1 167 ? 3.867 -2.111 -30.445 1.00 97.81 167 HIS A O 1
ATOM 1344 N N . GLN A 1 168 ? 4.627 -0.355 -31.634 1.00 97.88 168 GLN A N 1
ATOM 1345 C CA . GLN A 1 168 ? 3.339 0.062 -32.209 1.00 97.88 168 GLN A CA 1
ATOM 1346 C C . GLN A 1 168 ? 2.307 0.424 -31.124 1.00 97.88 168 GLN A C 1
ATOM 1348 O O . GLN A 1 168 ? 1.163 -0.028 -31.152 1.00 97.88 168 GLN A O 1
ATOM 1353 N N . LEU A 1 169 ? 2.739 1.225 -30.148 1.00 97.88 169 LEU A N 1
ATOM 1354 C CA . LEU A 1 169 ? 1.922 1.730 -29.041 1.00 97.88 169 LEU A CA 1
ATOM 1355 C C . LEU A 1 169 ? 1.835 3.254 -29.091 1.00 97.88 169 LEU A C 1
ATOM 1357 O O . LEU A 1 169 ? 2.683 3.910 -29.691 1.00 97.88 169 LEU A O 1
ATOM 1361 N N . GLU A 1 170 ? 0.861 3.826 -28.393 1.00 97.75 170 GLU A N 1
ATOM 1362 C CA . GLU A 1 170 ? 0.840 5.265 -28.146 1.00 97.75 170 GLU A CA 1
ATOM 1363 C C . GLU A 1 170 ? 1.814 5.618 -27.020 1.00 97.75 170 GLU A C 1
ATOM 1365 O O . GLU A 1 170 ? 1.908 4.916 -26.009 1.00 97.75 170 GLU A O 1
ATOM 1370 N N . LYS A 1 171 ? 2.514 6.752 -27.140 1.00 96.31 171 LYS A N 1
ATOM 1371 C CA . LYS A 1 171 ? 3.481 7.187 -26.116 1.00 96.31 171 LYS A CA 1
ATOM 1372 C C . LYS A 1 171 ? 2.857 7.318 -24.726 1.00 96.31 171 LYS A C 1
ATOM 1374 O O . LYS A 1 171 ? 3.517 7.032 -23.728 1.00 96.31 171 LYS A O 1
ATOM 1379 N N . ASP A 1 172 ? 1.575 7.677 -24.655 1.00 96.62 172 ASP A N 1
ATOM 1380 C CA . ASP A 1 172 ? 0.791 7.804 -23.418 1.00 96.62 172 ASP A CA 1
ATOM 1381 C C . ASP A 1 172 ? 0.449 6.472 -22.742 1.00 96.62 172 ASP A C 1
ATOM 1383 O O . ASP A 1 172 ? 0.045 6.461 -21.582 1.00 96.62 172 ASP A O 1
ATOM 1387 N N . GLN A 1 173 ? 0.715 5.348 -23.407 1.00 96.81 173 GLN A N 1
ATOM 1388 C CA . GLN A 1 173 ? 0.624 4.005 -22.830 1.00 96.81 173 GLN A CA 1
ATOM 1389 C C . GLN A 1 173 ? 1.952 3.528 -22.215 1.00 96.81 173 GLN A C 1
ATOM 1391 O O . GLN A 1 173 ? 2.027 2.408 -21.713 1.00 96.81 173 GLN A O 1
ATOM 1396 N N . ILE A 1 174 ? 3.006 4.351 -22.252 1.00 96.50 174 ILE A N 1
ATOM 1397 C CA . ILE A 1 174 ? 4.349 3.996 -21.777 1.00 96.50 174 ILE A CA 1
ATOM 1398 C C . ILE A 1 174 ? 4.702 4.830 -20.550 1.00 96.50 174 ILE A C 1
ATOM 1400 O O . ILE A 1 174 ? 4.686 6.060 -20.600 1.00 96.50 174 ILE A O 1
ATOM 1404 N N . ILE A 1 175 ? 5.102 4.153 -19.474 1.00 95.00 175 ILE A N 1
ATOM 1405 C CA . ILE A 1 175 ? 5.678 4.756 -18.269 1.00 95.00 175 ILE A CA 1
ATOM 1406 C C . ILE A 1 175 ? 7.149 4.344 -18.189 1.00 95.00 175 ILE A C 1
ATOM 1408 O O . ILE A 1 175 ? 7.489 3.183 -18.409 1.00 95.00 175 ILE A O 1
ATOM 1412 N N . LEU A 1 176 ? 8.019 5.304 -17.883 1.00 95.38 176 LEU A N 1
ATOM 1413 C CA . LEU A 1 176 ? 9.441 5.063 -17.654 1.00 95.38 176 LEU A CA 1
ATOM 1414 C C . LEU A 1 176 ? 9.721 4.968 -16.153 1.00 95.38 176 LEU A C 1
ATOM 1416 O O . LEU A 1 176 ? 9.099 5.674 -15.362 1.00 95.38 176 LEU A O 1
ATOM 1420 N N . GLY A 1 177 ? 10.681 4.125 -15.782 1.00 94.12 177 GLY A N 1
ATOM 1421 C CA . GLY A 1 177 ? 11.151 3.965 -14.408 1.00 94.12 177 GLY A CA 1
ATOM 1422 C C . GLY A 1 177 ? 12.632 3.601 -14.367 1.00 94.12 177 GLY A C 1
ATOM 1423 O O . GLY A 1 177 ? 13.221 3.193 -15.375 1.00 94.12 177 GLY A O 1
ATOM 1424 N N . CYS A 1 178 ? 13.244 3.743 -13.197 1.00 94.50 178 CYS A N 1
ATOM 1425 C CA . CYS A 1 178 ? 14.630 3.388 -12.909 1.00 94.50 178 CYS A CA 1
ATOM 1426 C C . CYS A 1 178 ? 14.775 1.866 -12.713 1.00 94.50 178 CYS A C 1
ATOM 1428 O O . CYS A 1 178 ? 15.097 1.370 -11.634 1.00 94.50 178 CYS A O 1
ATOM 1430 N N . GLY A 1 179 ? 14.498 1.117 -13.782 1.00 94.31 179 GLY A N 1
ATOM 1431 C CA . GLY A 1 179 ? 14.353 -0.338 -13.751 1.00 94.31 179 GLY A CA 1
ATOM 1432 C C . GLY A 1 179 ? 12.904 -0.782 -13.528 1.00 94.31 179 GLY A C 1
ATOM 1433 O O . GLY A 1 179 ? 12.052 -0.020 -13.073 1.00 94.31 179 GLY A O 1
ATOM 1434 N N . SER A 1 180 ? 12.610 -2.037 -13.874 1.00 95.81 180 SER A N 1
ATOM 1435 C CA . SER A 1 180 ? 11.249 -2.587 -13.809 1.00 95.81 180 SER A CA 1
ATOM 1436 C C . SER A 1 180 ? 10.696 -2.691 -12.387 1.00 95.81 180 SER A C 1
ATOM 1438 O O . SER A 1 180 ? 9.482 -2.654 -12.215 1.00 95.81 180 SER A O 1
ATOM 1440 N N . ASP A 1 181 ? 11.555 -2.780 -11.371 1.00 95.69 181 ASP A N 1
ATOM 1441 C CA . ASP A 1 181 ? 11.130 -2.849 -9.967 1.00 95.69 181 ASP A CA 1
ATOM 1442 C C . ASP A 1 181 ? 10.366 -1.589 -9.539 1.00 95.69 181 ASP A C 1
ATOM 1444 O O . ASP A 1 181 ? 9.395 -1.677 -8.788 1.00 95.69 181 ASP A O 1
ATOM 1448 N N . GLU A 1 182 ? 10.744 -0.418 -10.060 1.00 96.44 182 GLU A N 1
ATOM 1449 C CA . GLU A 1 182 ? 10.011 0.824 -9.803 1.00 96.44 182 GLU A CA 1
ATOM 1450 C C . GLU A 1 182 ? 8.629 0.809 -10.470 1.00 96.44 182 GLU A C 1
ATOM 1452 O O . GLU A 1 182 ? 7.649 1.260 -9.881 1.00 96.44 182 GLU A O 1
ATOM 1457 N N . ILE A 1 183 ? 8.515 0.208 -11.658 1.00 96.56 183 ILE A N 1
ATOM 1458 C CA . ILE A 1 183 ? 7.224 0.038 -12.337 1.00 96.56 183 ILE A CA 1
ATOM 1459 C C . ILE A 1 183 ? 6.309 -0.899 -11.538 1.00 96.56 183 ILE A C 1
ATOM 1461 O O . ILE A 1 183 ? 5.124 -0.604 -11.370 1.00 96.56 183 ILE A O 1
ATOM 1465 N N . LEU A 1 184 ? 6.853 -1.990 -10.988 1.00 95.88 184 LEU A N 1
ATOM 1466 C CA . LEU A 1 184 ? 6.110 -2.882 -10.091 1.00 95.88 184 LEU A CA 1
ATOM 1467 C C . LEU A 1 184 ? 5.667 -2.155 -8.813 1.00 95.88 184 LEU A C 1
ATOM 1469 O O . LEU A 1 184 ? 4.529 -2.325 -8.372 1.00 95.88 184 LEU A O 1
ATOM 1473 N N . LEU A 1 185 ? 6.525 -1.298 -8.250 1.00 95.12 185 LEU A N 1
ATOM 1474 C CA . LEU A 1 185 ? 6.167 -0.455 -7.110 1.00 95.12 185 LEU A CA 1
ATOM 1475 C C . LEU A 1 185 ? 5.034 0.520 -7.458 1.00 95.12 185 LEU A C 1
ATOM 1477 O O . LEU A 1 185 ? 4.093 0.650 -6.678 1.00 95.12 185 LEU A O 1
ATOM 1481 N N . PHE A 1 186 ? 5.080 1.183 -8.616 1.00 95.75 186 PHE A N 1
ATOM 1482 C CA . PHE A 1 186 ? 4.006 2.079 -9.054 1.00 95.75 186 PHE A CA 1
ATOM 1483 C C . PHE A 1 186 ? 2.686 1.343 -9.256 1.00 95.75 186 PHE A C 1
ATOM 1485 O O . PHE A 1 186 ? 1.647 1.860 -8.846 1.00 95.75 186 PHE A O 1
ATOM 1492 N N . ALA A 1 187 ? 2.714 0.134 -9.823 1.00 95.75 187 ALA A N 1
ATOM 1493 C CA . ALA A 1 187 ? 1.522 -0.698 -9.937 1.00 95.75 187 ALA A CA 1
ATOM 1494 C C . ALA A 1 187 ? 0.934 -1.001 -8.548 1.00 95.75 187 ALA A C 1
ATOM 1496 O O . ALA A 1 187 ? -0.245 -0.735 -8.310 1.00 95.75 187 ALA A O 1
ATOM 1497 N N . ALA A 1 188 ? 1.763 -1.448 -7.600 1.00 94.81 188 ALA A N 1
ATOM 1498 C CA . ALA A 1 188 ? 1.316 -1.714 -6.234 1.00 94.81 188 ALA A CA 1
ATOM 1499 C C . ALA A 1 188 ? 0.758 -0.454 -5.546 1.00 94.81 188 ALA A C 1
ATOM 1501 O O . ALA A 1 188 ? -0.310 -0.501 -4.950 1.00 94.81 188 ALA A O 1
ATOM 1502 N N . LEU A 1 189 ? 1.427 0.697 -5.659 1.00 93.38 189 LEU A N 1
ATOM 1503 C CA . LEU A 1 189 ? 0.962 1.948 -5.044 1.00 93.38 189 LEU A CA 1
ATOM 1504 C C . LEU A 1 189 ? -0.318 2.505 -5.683 1.00 93.38 189 LEU A C 1
ATOM 1506 O O . LEU A 1 189 ? -1.071 3.206 -5.011 1.00 93.38 189 LEU A O 1
ATOM 1510 N N . SER A 1 190 ? -0.554 2.221 -6.966 1.00 96.19 190 SER A N 1
ATOM 1511 C CA . SER A 1 190 ? -1.725 2.724 -7.695 1.00 96.19 190 SER A CA 1
ATOM 1512 C C . SER A 1 190 ? -2.983 1.908 -7.415 1.00 96.19 190 SER A C 1
ATOM 1514 O O . SER A 1 190 ? -4.080 2.464 -7.412 1.00 96.19 190 SER A O 1
ATOM 1516 N N . PHE A 1 191 ? -2.833 0.600 -7.190 1.00 94.00 191 PHE A N 1
ATOM 1517 C CA . PHE A 1 191 ? -3.962 -0.328 -7.103 1.00 94.00 191 PHE A CA 1
ATOM 1518 C C . PHE A 1 191 ? -4.144 -0.973 -5.728 1.00 94.00 191 PHE A C 1
ATOM 1520 O O . PHE A 1 191 ? -5.222 -1.504 -5.468 1.00 94.00 191 PHE A O 1
ATOM 1527 N N . CYS A 1 192 ? -3.143 -0.920 -4.847 1.00 89.44 192 CYS A N 1
ATOM 1528 C CA . CYS A 1 192 ? -3.176 -1.606 -3.558 1.00 89.44 192 CYS A CA 1
ATOM 1529 C C . CYS A 1 192 ? -3.126 -0.631 -2.377 1.00 89.44 192 CYS A C 1
ATOM 1531 O O . CYS A 1 192 ? -2.524 0.444 -2.419 1.00 89.44 192 CYS A O 1
ATOM 1533 N N . GLN A 1 193 ? -3.734 -1.047 -1.273 1.00 82.00 193 GLN A N 1
ATOM 1534 C CA . GLN A 1 193 ? -3.709 -0.379 0.022 1.00 82.00 193 GLN A CA 1
ATOM 1535 C C . GLN A 1 193 ? -3.316 -1.370 1.126 1.00 82.00 193 GLN A C 1
ATOM 1537 O O . GLN A 1 193 ? -3.188 -2.575 0.909 1.00 82.00 193 GLN A O 1
ATOM 1542 N N . SER A 1 194 ? -3.109 -0.862 2.344 1.00 75.56 194 SER A N 1
ATOM 1543 C CA . SER A 1 194 ? -2.836 -1.713 3.507 1.00 75.56 194 SER A CA 1
ATOM 1544 C C . SER A 1 194 ? -3.984 -2.701 3.716 1.00 75.56 194 SER A C 1
ATOM 1546 O O . SER A 1 194 ? -5.106 -2.287 4.000 1.00 75.56 194 SER A O 1
ATOM 1548 N N . GLY A 1 195 ?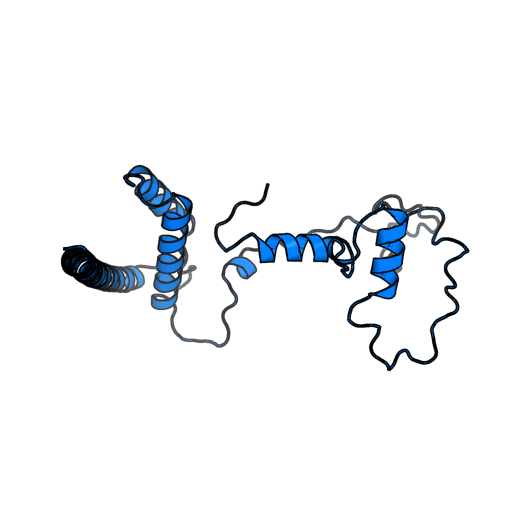 -3.705 -3.998 3.593 1.00 74.44 195 GLY A N 1
ATOM 1549 C CA . GLY A 1 195 ? -4.744 -5.030 3.639 1.00 74.44 195 GLY A CA 1
ATOM 1550 C C . GLY A 1 195 ? -4.848 -5.866 2.380 1.00 74.44 195 GLY A C 1
ATOM 1551 O O . GLY A 1 195 ? -5.170 -7.044 2.507 1.00 74.44 195 GLY A O 1
ATOM 1552 N N . ASP A 1 196 ? -4.513 -5.291 1.228 1.00 80.25 196 ASP A N 1
ATOM 1553 C CA . ASP A 1 196 ? -4.671 -5.968 -0.054 1.00 80.25 196 ASP A CA 1
ATOM 1554 C C . ASP A 1 196 ? -3.670 -7.103 -0.243 1.00 80.25 196 ASP A C 1
ATOM 1556 O O . ASP A 1 196 ? -2.513 -7.037 0.183 1.00 80.25 196 ASP A O 1
ATOM 1560 N N . GLU A 1 197 ? -4.146 -8.149 -0.909 1.00 83.62 197 GLU A N 1
ATOM 1561 C CA . GLU A 1 197 ? -3.337 -9.264 -1.376 1.00 83.62 197 GLU A CA 1
ATOM 1562 C C . GLU A 1 197 ? -2.872 -8.992 -2.813 1.00 83.62 197 GLU A C 1
ATOM 1564 O O . GLU A 1 197 ? -3.660 -8.578 -3.664 1.00 83.62 197 GLU A O 1
ATOM 1569 N N . ILE A 1 198 ? -1.584 -9.224 -3.074 1.00 88.56 198 ILE A N 1
ATOM 1570 C CA . ILE A 1 198 ? -0.976 -9.160 -4.408 1.00 88.56 198 ILE A CA 1
ATOM 1571 C C . ILE A 1 198 ? -0.573 -10.591 -4.778 1.00 88.56 198 ILE A C 1
ATOM 1573 O O . ILE A 1 198 ? 0.158 -11.221 -4.010 1.00 88.56 198 ILE A O 1
ATOM 1577 N N . ILE A 1 199 ? -1.060 -11.089 -5.920 1.00 84.56 199 ILE A N 1
ATOM 1578 C CA . ILE A 1 199 ? -0.849 -12.461 -6.424 1.00 84.56 199 ILE A CA 1
ATOM 1579 C C . ILE A 1 199 ? -0.015 -12.422 -7.702 1.00 84.56 199 ILE A C 1
ATOM 1581 O O . ILE A 1 199 ? -0.328 -11.576 -8.570 1.00 84.56 199 ILE A O 1
#

Foldseek 3Di:
DVVVVVVVVVVVVVVVVVVVVVVLVVVLVVLLVVLVVDDPVDQLDDPVVLVVVLVVVLVVDPPPDDSLVSNVVSVVSSVVSSVSSDDPDDDDDDDPCVVPDDDDDDDDDCPPPPDDDPPDPDDDDPRPPDDPVPDDPVPPPVPPPPVPVDDDDPQCQVVLVVVCVVVVHDSVVDDDDPDCVVVVVVVCVVPHDVRDDDD